Protein AF-A0A3Q7NJX6-F1 (afdb_monomer)

Nearest PDB structures (foldseek):
  2byj-assembly2_C-2  TM=9.990E-01  e=1.254E-47  Homo sapiens
  7lk1-assembly1_A  TM=9.992E-01  e=3.543E-47  Homo sapiens
  2byl-assembly1_B  TM=9.989E-01  e=6.527E-47  Homo sapiens
  6hx7-assembly2_B-2  TM=9.994E-01  e=8.334E-47  Homo sapiens
  6hx7-assembly3_C-3  TM=9.992E-01  e=2.125E-45  Homo sapiens

Structure (mmCIF, N/CA/C/O backbone):
data_AF-A0A3Q7NJX6-F1
#
_entry.id   AF-A0A3Q7NJX6-F1
#
loop_
_atom_site.group_PDB
_atom_site.id
_atom_site.type_symbol
_atom_site.label_atom_id
_atom_site.label_alt_id
_atom_site.label_comp_id
_atom_site.label_asym_id
_atom_site.label_entity_id
_atom_site.label_seq_id
_atom_site.pdbx_PDB_ins_code
_atom_site.Cartn_x
_atom_site.Cartn_y
_atom_site.Cartn_z
_atom_site.occupancy
_atom_site.B_iso_or_equiv
_atom_site.auth_seq_id
_atom_site.auth_comp_id
_atom_site.auth_asym_id
_atom_site.auth_atom_id
_atom_site.pdbx_PDB_model_num
ATOM 1 N N . MET A 1 1 ? 5.197 -1.555 13.404 1.00 97.69 1 MET A N 1
ATOM 2 C CA . MET A 1 1 ? 5.061 -3.025 13.304 1.00 97.69 1 MET A CA 1
ATOM 3 C C . MET A 1 1 ? 6.298 -3.575 12.582 1.00 97.69 1 MET A C 1
ATOM 5 O O . MET A 1 1 ? 7.255 -2.820 12.428 1.00 97.69 1 MET A O 1
ATOM 9 N N . ASN A 1 2 ? 6.346 -4.858 12.213 1.00 98.38 2 ASN A N 1
ATOM 10 C CA . ASN A 1 2 ? 7.522 -5.489 11.590 1.00 98.38 2 ASN A CA 1
ATOM 11 C C . ASN A 1 2 ? 7.325 -5.712 10.085 1.00 98.38 2 ASN A C 1
ATOM 13 O O . ASN A 1 2 ? 8.254 -5.557 9.302 1.00 98.38 2 ASN A O 1
ATOM 17 N N . THR A 1 3 ? 6.118 -6.091 9.663 1.00 98.69 3 THR A N 1
ATOM 18 C CA . THR A 1 3 ? 5.825 -6.426 8.259 1.00 98.69 3 THR A CA 1
ATOM 19 C C . THR A 1 3 ? 4.713 -5.567 7.671 1.00 98.69 3 THR A C 1
ATOM 21 O O . THR A 1 3 ? 3.908 -4.985 8.400 1.00 98.69 3 THR A O 1
ATOM 24 N N . GLY A 1 4 ? 4.647 -5.505 6.339 1.00 98.62 4 GLY A N 1
ATOM 25 C CA . GLY A 1 4 ? 3.564 -4.813 5.637 1.00 98.62 4 GLY A CA 1
ATOM 26 C C . GLY A 1 4 ? 2.178 -5.341 6.019 1.00 98.62 4 GLY A C 1
ATOM 27 O O . GLY A 1 4 ? 1.291 -4.557 6.337 1.00 98.62 4 GLY A O 1
ATOM 28 N N . VAL A 1 5 ? 2.021 -6.665 6.122 1.00 98.69 5 VAL A N 1
ATOM 29 C CA . VAL A 1 5 ? 0.730 -7.252 6.507 1.00 98.69 5 VAL A CA 1
ATOM 30 C C . VAL A 1 5 ? 0.331 -6.903 7.937 1.00 98.69 5 VAL A C 1
ATOM 32 O O . VAL A 1 5 ? -0.836 -6.634 8.191 1.00 98.69 5 VAL A O 1
ATOM 35 N N . GLU A 1 6 ? 1.281 -6.820 8.872 1.00 98.88 6 GLU A N 1
ATOM 36 C CA . GLU A 1 6 ? 0.968 -6.335 10.218 1.00 98.88 6 GLU A CA 1
ATOM 37 C C . GLU A 1 6 ? 0.506 -4.874 10.200 1.00 98.88 6 GLU A C 1
ATOM 39 O O . GLU A 1 6 ? -0.401 -4.532 10.949 1.00 98.88 6 GLU A O 1
ATOM 44 N N . ALA A 1 7 ? 1.085 -4.021 9.346 1.00 98.88 7 ALA A N 1
ATOM 45 C CA . ALA A 1 7 ? 0.612 -2.647 9.177 1.00 98.88 7 ALA A CA 1
ATOM 46 C C . ALA A 1 7 ? -0.818 -2.604 8.608 1.00 98.88 7 ALA A C 1
ATOM 48 O O . ALA A 1 7 ? -1.653 -1.872 9.136 1.00 98.88 7 ALA A O 1
ATOM 49 N N . GLY A 1 8 ? -1.136 -3.440 7.613 1.00 98.81 8 GLY A N 1
ATOM 50 C CA . GLY A 1 8 ? -2.498 -3.581 7.086 1.00 98.81 8 GLY A CA 1
ATOM 51 C C . GLY A 1 8 ? -3.506 -4.097 8.123 1.00 98.81 8 GLY A C 1
ATOM 52 O O . GLY A 1 8 ? -4.600 -3.547 8.254 1.00 98.81 8 GLY A O 1
ATOM 53 N N . GLU A 1 9 ? -3.129 -5.084 8.943 1.00 98.88 9 GLU A N 1
ATOM 54 C CA . GLU A 1 9 ? -3.963 -5.578 10.052 1.00 98.88 9 GLU A CA 1
ATOM 55 C C . GLU A 1 9 ? -4.201 -4.479 11.099 1.00 98.88 9 GLU A C 1
ATOM 57 O O . GLU A 1 9 ? -5.331 -4.270 11.552 1.00 98.88 9 GLU A O 1
ATOM 62 N N . THR A 1 10 ? -3.153 -3.735 11.472 1.00 98.81 10 THR A N 1
ATOM 63 C CA . THR A 1 10 ? -3.261 -2.584 12.378 1.00 98.81 10 THR A CA 1
ATOM 64 C C . THR A 1 10 ? -4.196 -1.518 11.803 1.00 98.81 10 THR A C 1
ATOM 66 O O . THR A 1 10 ? -5.058 -1.020 12.529 1.00 98.81 10 THR A O 1
ATOM 69 N N . ALA A 1 11 ? -4.095 -1.209 10.509 1.00 98.88 11 ALA A N 1
ATOM 70 C CA . ALA A 1 11 ? -4.963 -0.248 9.833 1.00 98.88 11 ALA A CA 1
ATOM 71 C C . ALA A 1 11 ? -6.427 -0.706 9.810 1.00 98.88 11 ALA A C 1
ATOM 73 O O . ALA A 1 11 ? -7.323 0.067 10.147 1.00 98.88 11 ALA A O 1
ATOM 74 N N . CYS A 1 12 ? -6.679 -1.988 9.527 1.00 98.81 12 CYS A N 1
ATOM 75 C CA . CYS A 1 12 ? -8.019 -2.570 9.599 1.00 98.81 12 CYS A CA 1
ATOM 76 C C . CYS A 1 12 ? -8.612 -2.477 11.012 1.00 98.81 12 CYS A C 1
ATOM 78 O O . CYS A 1 12 ? -9.796 -2.165 11.183 1.00 98.81 12 CYS A O 1
ATOM 80 N N . LYS A 1 13 ? -7.799 -2.725 12.048 1.00 98.69 13 LYS A N 1
ATOM 81 C CA . LYS A 1 13 ? -8.219 -2.569 13.447 1.00 98.69 13 LYS A CA 1
ATOM 82 C C . LYS A 1 13 ? -8.533 -1.115 13.791 1.00 98.69 13 LYS A C 1
ATOM 84 O O . LYS A 1 13 ? -9.579 -0.878 14.395 1.00 98.69 13 LYS A O 1
ATOM 89 N N . LEU A 1 14 ? -7.668 -0.174 13.410 1.00 98.88 14 LEU A N 1
ATOM 90 C CA . LEU A 1 14 ? -7.873 1.262 13.619 1.00 98.88 14 LEU A CA 1
ATOM 91 C C . LEU A 1 14 ? -9.163 1.731 12.948 1.00 98.88 14 LEU A C 1
ATOM 93 O O . LEU A 1 14 ? -10.019 2.301 13.616 1.00 98.88 14 LEU A O 1
ATOM 97 N N . ALA A 1 15 ? -9.363 1.390 11.674 1.00 98.81 15 ALA A N 1
ATOM 98 C CA . ALA A 1 15 ? -10.563 1.752 10.930 1.00 98.81 15 ALA A CA 1
ATOM 99 C C . ALA A 1 15 ? -11.842 1.218 11.573 1.00 98.81 15 ALA A C 1
ATOM 101 O O . ALA A 1 15 ? -12.808 1.956 11.751 1.00 98.81 15 ALA A O 1
ATOM 102 N N . ARG A 1 16 ? -11.855 -0.054 11.985 1.00 98.69 16 ARG A N 1
ATOM 103 C CA . ARG A 1 16 ? -13.013 -0.631 12.680 1.00 98.69 16 ARG A CA 1
ATOM 104 C C . ARG A 1 16 ? -13.246 0.033 14.030 1.00 98.69 16 ARG A C 1
ATOM 106 O O . ARG A 1 16 ? -14.387 0.349 14.352 1.00 98.69 16 ARG A O 1
ATOM 113 N N . ARG A 1 17 ? -12.191 0.245 14.820 1.00 98.50 17 ARG A N 1
ATOM 114 C CA . ARG A 1 17 ? -12.291 0.866 16.144 1.00 98.50 17 ARG A CA 1
ATOM 115 C C . ARG A 1 17 ? -12.826 2.291 16.033 1.00 98.50 17 ARG A C 1
ATOM 117 O O . ARG A 1 17 ? -13.839 2.571 16.663 1.00 98.50 17 ARG A O 1
ATOM 124 N N . TRP A 1 18 ? -12.235 3.111 15.168 1.00 98.81 18 TRP A N 1
ATOM 125 C CA . TRP A 1 18 ? -12.721 4.446 14.820 1.00 98.81 18 TRP A CA 1
ATOM 126 C C . TRP A 1 18 ? -14.165 4.416 14.306 1.00 98.81 18 TRP A C 1
ATOM 128 O O . TRP A 1 18 ? -15.004 5.190 14.764 1.00 98.81 18 TRP A O 1
ATOM 138 N N . GLY A 1 19 ? -14.497 3.458 13.438 1.00 98.81 19 GLY A N 1
ATOM 139 C CA . GLY A 1 19 ? -15.849 3.263 12.924 1.00 98.81 19 GLY A CA 1
ATOM 140 C C . GLY A 1 19 ? -16.881 3.070 14.037 1.00 98.81 19 GLY A C 1
ATOM 141 O O . GLY A 1 19 ? -17.945 3.682 14.012 1.00 98.81 19 GLY A O 1
ATOM 142 N N . TYR A 1 20 ? -16.557 2.268 15.053 1.00 98.69 20 TYR A N 1
ATOM 143 C CA . TYR A 1 20 ? -17.444 2.035 16.193 1.00 98.69 20 TYR A CA 1
ATOM 144 C C . TYR A 1 20 ? -17.479 3.198 17.189 1.00 98.69 20 TYR A C 1
ATOM 146 O O . TYR A 1 20 ? -18.543 3.509 17.716 1.00 98.69 20 TYR A O 1
ATOM 154 N N . THR A 1 21 ? -16.333 3.811 17.495 1.00 98.00 21 THR A N 1
ATOM 155 C CA . THR A 1 21 ? -16.228 4.773 18.605 1.00 98.00 21 THR A CA 1
ATOM 156 C C . THR A 1 21 ? -16.427 6.223 18.191 1.00 98.00 21 THR A C 1
ATOM 158 O O . THR A 1 21 ? -16.850 7.019 19.021 1.00 98.00 21 THR A O 1
ATOM 161 N N . VAL A 1 22 ? -16.099 6.571 16.945 1.00 98.38 22 VAL A N 1
ATOM 162 C CA . VAL A 1 22 ? -16.143 7.947 16.424 1.00 98.38 22 VAL A CA 1
ATOM 163 C C . VAL A 1 22 ? -17.265 8.097 15.403 1.00 98.38 22 VAL A C 1
ATOM 165 O O . VAL A 1 22 ? -18.142 8.935 15.584 1.00 98.38 22 VAL A O 1
ATOM 168 N N . LYS A 1 23 ? -17.295 7.252 14.363 1.00 98.44 23 LYS A N 1
ATOM 169 C CA . LYS A 1 23 ? -18.358 7.304 13.341 1.00 98.44 23 LYS A CA 1
ATOM 170 C C . LYS A 1 23 ? -19.718 6.816 13.861 1.00 98.44 23 LYS A C 1
ATOM 172 O O . LYS A 1 23 ? -20.750 7.215 13.335 1.00 98.44 23 LYS A O 1
ATOM 177 N N . GLY A 1 24 ? -19.731 5.970 14.894 1.00 98.56 24 GLY A N 1
ATOM 178 C CA . GLY A 1 24 ? -20.961 5.451 15.503 1.00 98.56 24 GLY A CA 1
ATOM 179 C C . GLY A 1 24 ? -21.594 4.278 14.748 1.00 98.56 24 GLY A C 1
ATOM 180 O O . GLY A 1 24 ? -22.794 4.037 14.874 1.00 98.56 24 GLY A O 1
ATOM 181 N N . ILE A 1 25 ? -20.806 3.529 13.968 1.00 98.81 25 ILE A N 1
ATOM 182 C CA . ILE 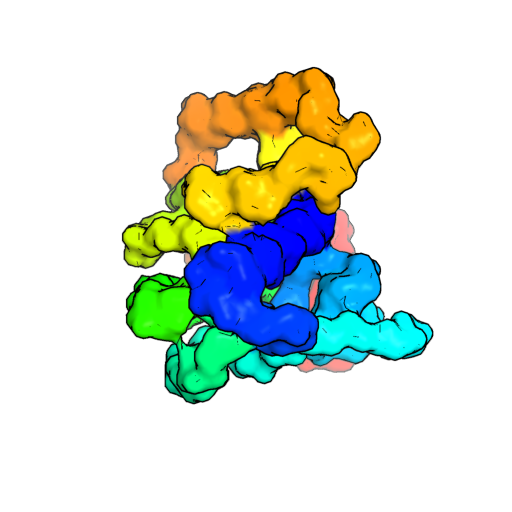A 1 25 ? -21.270 2.308 13.300 1.00 98.81 25 ILE A CA 1
ATOM 183 C C . ILE A 1 25 ? -21.746 1.299 14.365 1.00 98.81 25 ILE A C 1
ATOM 185 O O . ILE A 1 25 ? -21.049 1.090 15.364 1.00 98.81 25 ILE A O 1
ATOM 189 N N . PRO A 1 26 ? -22.894 0.617 14.179 1.00 98.62 26 PRO A N 1
ATOM 190 C CA . PRO A 1 26 ? -23.333 -0.427 15.095 1.00 98.62 26 PRO A CA 1
ATOM 191 C C . PRO A 1 26 ? -22.292 -1.538 15.262 1.00 98.62 26 PRO A C 1
ATOM 193 O O . PRO A 1 26 ? -21.598 -1.940 14.325 1.00 98.62 26 PRO A O 1
ATOM 196 N N . LYS A 1 27 ? -22.204 -2.080 16.477 1.00 97.69 27 LYS A N 1
ATOM 197 C CA . LYS A 1 27 ? -21.213 -3.101 16.835 1.00 97.69 27 LYS A CA 1
ATOM 198 C C . LYS A 1 27 ? -21.219 -4.270 15.839 1.00 97.69 27 LYS A C 1
ATOM 200 O O . LYS A 1 27 ? -22.272 -4.821 15.525 1.00 97.69 27 LYS A O 1
ATOM 205 N N . TYR A 1 28 ? -20.028 -4.661 15.382 1.00 97.06 28 TYR A N 1
ATOM 206 C CA . TYR A 1 28 ? -19.796 -5.758 14.428 1.00 97.06 28 TYR A CA 1
ATOM 207 C C . TYR A 1 28 ? -20.374 -5.552 13.018 1.00 97.06 28 TYR A C 1
ATOM 209 O O . TYR A 1 28 ? -20.418 -6.503 12.240 1.00 97.06 28 TYR A O 1
ATOM 217 N N . LYS A 1 29 ? -20.808 -4.334 12.669 1.00 98.56 29 LYS A N 1
ATOM 218 C CA . LYS A 1 29 ? -21.306 -4.008 11.323 1.00 98.56 29 LYS A CA 1
ATOM 219 C C . LYS A 1 29 ? -20.291 -3.293 10.433 1.00 98.56 29 LYS A C 1
ATOM 221 O O . LYS A 1 29 ? -20.574 -3.137 9.253 1.00 98.56 29 LYS A O 1
ATOM 226 N N . ALA A 1 30 ? -19.131 -2.891 10.959 1.00 98.75 30 ALA A N 1
ATOM 227 C CA . ALA A 1 30 ? -18.152 -2.135 10.183 1.00 98.75 30 ALA A CA 1
ATOM 228 C C . ALA A 1 30 ? -17.636 -2.931 8.979 1.00 98.75 30 ALA A C 1
ATOM 230 O O . ALA A 1 30 ? -17.194 -4.076 9.121 1.00 98.75 30 ALA A O 1
ATOM 231 N N . LYS A 1 31 ? -17.648 -2.277 7.819 1.00 98.88 31 LYS A N 1
ATOM 232 C CA . LYS A 1 31 ? -17.080 -2.773 6.569 1.00 98.88 31 LYS A CA 1
ATOM 233 C C . LYS A 1 31 ? -15.801 -2.025 6.209 1.00 98.88 31 LYS A C 1
ATOM 235 O O . LYS A 1 31 ? -15.672 -0.838 6.511 1.00 98.88 31 LYS A O 1
ATOM 240 N N . ILE A 1 32 ? -14.879 -2.706 5.539 1.00 98.94 32 ILE A N 1
ATOM 241 C CA . ILE A 1 32 ? -13.730 -2.084 4.872 1.00 98.94 32 ILE A CA 1
ATOM 242 C C . ILE A 1 32 ? -13.787 -2.469 3.400 1.00 98.94 32 ILE A C 1
ATOM 244 O O . ILE A 1 32 ? -13.941 -3.647 3.073 1.00 98.94 32 ILE A O 1
ATOM 248 N N . VAL A 1 33 ? -13.701 -1.467 2.534 1.00 98.94 33 VAL A N 1
ATOM 249 C CA . VAL A 1 33 ? -13.710 -1.648 1.086 1.00 98.94 33 VAL A CA 1
ATOM 250 C C . VAL A 1 33 ? -12.271 -1.817 0.596 1.00 98.94 33 VAL A C 1
ATOM 252 O O . VAL A 1 33 ? -11.377 -1.099 1.043 1.00 98.94 33 VAL A O 1
ATOM 255 N N . PHE A 1 34 ? -12.063 -2.745 -0.334 1.00 98.94 34 PHE A N 1
ATOM 256 C CA . PHE A 1 34 ? -10.807 -2.979 -1.043 1.00 98.94 34 PHE A CA 1
ATOM 257 C C . PHE A 1 34 ? -11.047 -2.952 -2.554 1.00 98.94 34 PHE A C 1
ATOM 259 O O . PHE A 1 34 ? -12.155 -3.206 -3.029 1.00 98.94 34 PHE A O 1
ATOM 266 N N . ALA A 1 35 ? -10.001 -2.676 -3.324 1.00 98.75 35 ALA A N 1
ATOM 267 C CA . ALA A 1 35 ? -10.043 -2.802 -4.776 1.00 98.75 35 ALA A CA 1
ATOM 268 C C . ALA A 1 35 ? -9.712 -4.239 -5.225 1.00 98.75 35 ALA A C 1
ATOM 270 O O . ALA A 1 35 ? -8.834 -4.884 -4.656 1.00 98.75 35 ALA A O 1
ATOM 271 N N . ALA A 1 36 ? -10.371 -4.755 -6.259 1.00 98.69 36 ALA A N 1
ATOM 272 C CA . ALA A 1 36 ? -10.019 -6.024 -6.893 1.00 98.69 36 ALA A CA 1
ATOM 273 C C . ALA A 1 36 ? -8.567 -5.978 -7.394 1.00 98.69 36 ALA A C 1
ATOM 275 O O . ALA A 1 36 ? -8.112 -4.937 -7.860 1.00 98.69 36 ALA A O 1
ATOM 276 N N . GLY A 1 37 ? -7.834 -7.087 -7.275 1.00 98.12 37 GLY A N 1
ATOM 277 C CA . GLY A 1 37 ? -6.395 -7.139 -7.566 1.00 98.12 37 GLY A CA 1
ATOM 278 C C . GLY A 1 37 ? -5.488 -6.608 -6.448 1.00 98.12 37 GLY A C 1
ATOM 279 O O . GLY A 1 37 ? -4.279 -6.558 -6.643 1.00 98.12 37 GLY A O 1
ATOM 280 N N . ASN A 1 38 ? -6.039 -6.221 -5.289 1.00 98.56 38 ASN A N 1
ATOM 281 C CA . ASN A 1 38 ? -5.232 -5.764 -4.155 1.00 98.56 38 ASN A CA 1
ATOM 282 C C . ASN A 1 38 ? -4.262 -6.836 -3.646 1.00 98.56 38 ASN A C 1
ATOM 284 O O . ASN A 1 38 ? -4.557 -8.036 -3.667 1.00 98.56 38 ASN A O 1
ATOM 288 N N . PHE A 1 39 ? -3.150 -6.368 -3.083 1.00 98.69 39 PHE A N 1
ATOM 289 C CA . PHE A 1 39 ? -2.259 -7.180 -2.273 1.00 98.69 39 PHE A CA 1
ATOM 290 C C . PHE A 1 39 ? -1.715 -6.390 -1.085 1.00 98.69 39 PHE A C 1
ATOM 292 O O . PHE A 1 39 ? -0.908 -5.480 -1.237 1.00 98.69 39 PHE A O 1
ATOM 299 N N . TRP A 1 40 ? -2.075 -6.818 0.123 1.00 98.62 40 TRP A N 1
ATOM 300 C CA . TRP A 1 40 ? -1.560 -6.225 1.362 1.00 98.62 40 TRP A CA 1
ATOM 301 C C . TRP A 1 40 ? -0.999 -7.264 2.341 1.00 98.62 40 TRP A C 1
ATOM 303 O O . TRP A 1 40 ? -0.559 -6.930 3.443 1.00 98.62 40 TRP A O 1
ATOM 313 N N . GLY A 1 41 ? -0.962 -8.543 1.945 1.00 98.19 41 GLY A N 1
ATOM 314 C CA . GLY A 1 41 ? -0.347 -9.596 2.743 1.00 98.19 41 GLY A CA 1
ATOM 315 C C . GLY A 1 41 ? -0.918 -10.992 2.539 1.00 98.19 41 GLY A C 1
ATOM 316 O O . GLY A 1 41 ? -1.563 -11.292 1.541 1.00 98.19 41 GLY A O 1
ATOM 317 N N . ARG A 1 42 ? -0.630 -11.867 3.508 1.00 98.44 42 ARG A N 1
ATOM 318 C CA . ARG A 1 42 ? -0.945 -13.307 3.464 1.00 98.44 42 ARG A CA 1
ATOM 319 C C . ARG A 1 42 ? -1.591 -13.837 4.753 1.00 98.44 42 ARG A C 1
ATOM 321 O O . ARG A 1 42 ? -1.665 -15.045 4.949 1.00 98.44 42 ARG A O 1
ATOM 328 N N . THR A 1 43 ? -2.017 -12.963 5.665 1.00 98.44 43 THR A N 1
ATOM 329 C CA . THR A 1 43 ? -2.810 -13.379 6.834 1.00 98.44 43 THR A CA 1
ATOM 330 C C . THR A 1 43 ? -4.215 -13.794 6.402 1.00 98.44 43 THR A C 1
ATOM 332 O O . THR A 1 43 ? -4.645 -13.469 5.295 1.00 98.44 43 THR A O 1
ATOM 335 N N . LEU A 1 44 ? -4.965 -14.455 7.292 1.00 98.19 44 LEU A N 1
ATOM 336 C CA . LEU A 1 44 ? -6.368 -14.783 7.026 1.00 98.19 44 LEU A CA 1
ATOM 337 C C . LEU A 1 44 ? -7.185 -13.534 6.669 1.00 98.19 44 LEU A C 1
ATOM 339 O O . LEU A 1 44 ? -7.960 -13.596 5.722 1.00 98.19 44 LEU A O 1
ATOM 343 N N . SER A 1 45 ? -6.988 -12.389 7.336 1.00 97.75 45 SER A N 1
ATOM 344 C CA . SER A 1 45 ? -7.672 -11.148 6.947 1.00 97.75 45 SER A CA 1
ATOM 345 C C . SER A 1 45 ? -7.266 -10.696 5.542 1.00 97.75 45 SER A C 1
ATOM 347 O O . SER A 1 45 ? -8.138 -10.355 4.750 1.00 97.75 45 SER A O 1
ATOM 349 N N . ALA A 1 46 ? -5.974 -10.742 5.202 1.00 98.44 46 ALA A N 1
ATOM 350 C CA . ALA A 1 46 ? -5.498 -10.301 3.893 1.00 98.44 46 ALA A CA 1
ATOM 351 C C . ALA A 1 46 ? -6.066 -11.113 2.739 1.00 98.44 46 ALA A C 1
ATOM 353 O O . ALA A 1 46 ? -6.621 -10.557 1.794 1.00 98.44 46 ALA A O 1
ATOM 354 N N . ILE A 1 47 ? -6.018 -12.435 2.852 1.00 98.38 47 ILE A N 1
ATOM 355 C CA . ILE A 1 47 ? -6.557 -13.303 1.805 1.00 98.38 47 ILE A CA 1
ATOM 356 C C . ILE A 1 47 ? -8.093 -13.260 1.755 1.00 98.38 47 ILE A C 1
ATOM 358 O O . ILE A 1 47 ? -8.671 -13.572 0.723 1.00 98.38 47 ILE A O 1
ATOM 362 N N . SER A 1 48 ? -8.760 -12.810 2.827 1.00 98.44 48 SER A N 1
ATOM 363 C CA . SER A 1 48 ? -10.220 -12.630 2.853 1.00 98.44 48 SER A CA 1
ATOM 364 C C . SER A 1 48 ? -10.714 -11.447 2.020 1.00 98.44 48 SER A C 1
ATOM 366 O O . SER A 1 48 ? -11.905 -11.383 1.726 1.00 98.44 48 SER A O 1
ATOM 368 N N . SER A 1 49 ? -9.838 -10.506 1.655 1.00 98.19 49 SER A N 1
ATOM 369 C CA . SER A 1 49 ? -10.151 -9.439 0.696 1.00 98.19 49 SER A CA 1
ATOM 370 C C . SER A 1 49 ? -9.445 -9.613 -0.652 1.00 98.19 49 SER A C 1
ATOM 372 O O . SER A 1 49 ? -9.515 -8.718 -1.491 1.00 98.19 49 SER A O 1
ATOM 374 N N . SER A 1 50 ? -8.805 -10.761 -0.897 1.00 98.12 50 SER A N 1
ATOM 375 C CA . SER A 1 50 ? -8.136 -11.054 -2.167 1.00 98.12 50 SER A CA 1
ATOM 376 C C . SER A 1 50 ? -9.122 -11.505 -3.249 1.00 98.12 50 SER A C 1
ATOM 378 O O . SER A 1 50 ? -10.120 -12.167 -2.974 1.00 98.12 50 SER A O 1
ATOM 380 N N . THR A 1 51 ? -8.810 -11.186 -4.504 1.00 97.81 51 THR A N 1
ATOM 381 C CA . THR A 1 51 ? -9.491 -11.731 -5.692 1.00 97.81 51 THR A CA 1
ATOM 382 C C . THR A 1 51 ? -8.620 -12.710 -6.479 1.00 97.81 51 THR A C 1
ATOM 384 O O . THR A 1 51 ? -9.028 -13.146 -7.551 1.00 97.81 51 THR A O 1
ATOM 387 N N . ASP A 1 52 ? -7.423 -13.036 -5.987 1.00 96.62 52 ASP A N 1
ATOM 388 C CA . ASP A 1 52 ? -6.510 -14.003 -6.597 1.00 96.62 52 ASP A CA 1
ATOM 389 C C . ASP A 1 52 ? -6.743 -15.393 -5.975 1.00 96.62 52 ASP A C 1
ATOM 391 O O . ASP A 1 52 ? -6.402 -15.587 -4.804 1.00 96.62 52 ASP A O 1
ATOM 395 N N . PRO A 1 53 ? -7.292 -16.371 -6.726 1.00 95.44 53 PRO A N 1
ATOM 396 C CA . PRO A 1 53 ? -7.573 -17.710 -6.204 1.00 95.44 53 PRO A CA 1
ATOM 397 C C . PRO A 1 53 ? -6.340 -18.391 -5.610 1.00 95.44 53 PRO A C 1
ATOM 399 O O . PRO A 1 53 ? -6.422 -19.009 -4.550 1.00 95.44 53 PRO A O 1
ATOM 402 N N . SER A 1 54 ? -5.160 -18.185 -6.210 1.00 94.81 54 SER A N 1
ATOM 403 C CA . SER A 1 54 ? -3.910 -18.774 -5.713 1.00 94.81 54 SER A CA 1
ATOM 404 C C . SER A 1 54 ? -3.508 -18.248 -4.330 1.00 94.81 54 SER A C 1
ATOM 406 O O . SER A 1 54 ? -2.705 -18.865 -3.628 1.00 94.81 54 SER A O 1
ATOM 408 N N . SER A 1 55 ? -4.081 -17.114 -3.923 1.00 94.00 55 SER A N 1
ATOM 409 C CA . SER A 1 55 ? -3.837 -16.488 -2.636 1.00 94.00 55 SER A CA 1
ATOM 410 C C . SER A 1 55 ? -4.809 -16.923 -1.535 1.00 94.00 55 SER A C 1
ATOM 412 O O . SER A 1 55 ? -4.408 -16.850 -0.374 1.00 94.00 55 SER A O 1
ATOM 414 N N . TYR A 1 56 ? -6.027 -17.390 -1.843 1.00 95.69 56 TYR A N 1
ATOM 415 C CA . TYR A 1 56 ? -7.035 -17.735 -0.821 1.00 95.69 56 TYR A CA 1
ATOM 416 C C . TYR A 1 56 ? -7.572 -19.179 -0.867 1.00 95.69 56 TYR A C 1
ATOM 418 O O . TYR A 1 56 ? -8.142 -19.634 0.133 1.00 95.69 56 TYR A O 1
ATOM 426 N N . ASP A 1 57 ? -7.412 -19.909 -1.976 1.00 97.31 57 ASP A N 1
ATOM 427 C CA . ASP A 1 57 ? -7.985 -21.249 -2.150 1.00 97.31 57 ASP A CA 1
ATOM 428 C C . ASP A 1 57 ? -7.496 -22.229 -1.069 1.00 97.31 57 ASP A C 1
ATOM 430 O O . ASP A 1 57 ? -6.302 -22.404 -0.835 1.00 97.31 57 ASP A O 1
ATOM 434 N N . GLY A 1 58 ? -8.442 -22.892 -0.395 1.00 97.31 58 GLY A N 1
ATOM 435 C CA . GLY A 1 58 ? -8.154 -23.890 0.643 1.00 97.31 58 GLY A CA 1
ATOM 436 C C . GLY A 1 58 ? -7.887 -23.345 2.054 1.00 97.31 58 GLY A C 1
ATOM 437 O O . GLY A 1 58 ? -7.661 -24.146 2.958 1.00 97.31 58 GLY A O 1
ATOM 438 N N . PHE A 1 59 ? -7.960 -22.026 2.279 1.00 97.69 59 PHE A N 1
ATOM 439 C CA . PHE A 1 59 ? -7.675 -21.409 3.590 1.00 97.69 59 PHE A CA 1
ATOM 440 C C . PHE A 1 59 ? -8.906 -20.930 4.380 1.00 97.69 59 PHE A C 1
ATOM 442 O O . PHE A 1 59 ? -8.756 -20.376 5.470 1.00 97.69 59 PHE A O 1
ATOM 449 N N . GLY A 1 60 ? -10.118 -21.112 3.848 1.00 94.94 60 GLY A N 1
ATOM 450 C CA . GLY A 1 60 ? -11.357 -20.660 4.493 1.00 94.94 60 GLY A CA 1
ATOM 451 C C . GLY A 1 60 ? -11.685 -21.375 5.820 1.00 94.94 60 GLY A C 1
ATOM 452 O O . GLY A 1 60 ? -11.123 -22.434 6.111 1.00 94.94 60 GLY A O 1
ATOM 453 N N . PRO A 1 61 ? -12.642 -20.847 6.617 1.00 96.44 61 PRO A N 1
ATOM 454 C CA . PRO A 1 61 ? -13.537 -19.717 6.326 1.00 96.44 61 PRO A CA 1
ATOM 455 C C . PRO A 1 61 ? -12.875 -18.334 6.457 1.00 96.44 61 PRO A C 1
ATOM 457 O O . PRO A 1 61 ? -11.927 -18.149 7.214 1.00 96.44 61 PRO A O 1
ATOM 460 N N . PHE A 1 62 ? -13.414 -17.353 5.728 1.00 96.94 62 PHE A N 1
ATOM 461 C CA . PHE A 1 62 ? -12.827 -16.018 5.573 1.00 96.94 62 PHE A CA 1
ATOM 462 C C . PHE A 1 62 ? -13.408 -14.966 6.527 1.00 96.94 62 PHE A C 1
ATOM 464 O O . PHE A 1 62 ? -14.523 -15.088 7.039 1.00 96.94 62 PHE A O 1
ATOM 471 N N . MET A 1 63 ? -12.632 -13.907 6.744 1.00 95.44 63 MET A N 1
ATOM 472 C CA . MET A 1 63 ? -12.975 -12.766 7.578 1.00 95.44 63 MET A CA 1
ATOM 473 C C . MET A 1 63 ? -14.162 -11.989 6.983 1.00 95.44 63 MET A C 1
ATOM 475 O O . MET A 1 63 ? -14.067 -11.492 5.861 1.00 95.44 63 MET A O 1
ATOM 479 N N . PRO A 1 64 ? -15.273 -11.818 7.724 1.00 97.25 64 PRO A N 1
ATOM 480 C CA . PRO A 1 64 ? -16.407 -11.040 7.246 1.00 97.25 64 PRO A CA 1
ATOM 481 C C . PRO A 1 64 ? -16.152 -9.531 7.359 1.00 97.25 64 PRO A C 1
ATOM 483 O O . PRO A 1 64 ? -15.273 -9.063 8.097 1.00 97.25 64 PRO A O 1
ATOM 486 N N . GLY A 1 65 ? -17.006 -8.753 6.690 1.00 97.88 65 GLY A N 1
ATOM 487 C CA . GLY A 1 65 ? -16.971 -7.289 6.736 1.00 97.88 65 GLY A CA 1
ATOM 488 C C . GLY A 1 65 ? -15.908 -6.676 5.824 1.00 97.88 65 GLY A C 1
ATOM 489 O O . GLY A 1 65 ? -15.456 -5.566 6.097 1.00 97.88 65 GLY A O 1
ATOM 490 N N . PHE A 1 66 ? -15.497 -7.394 4.779 1.00 98.44 66 PHE A N 1
ATOM 491 C CA . PHE A 1 66 ? -14.744 -6.847 3.656 1.00 98.44 66 PHE A CA 1
ATOM 492 C C . PHE A 1 66 ? -15.621 -6.835 2.408 1.00 98.44 66 PHE A C 1
ATOM 494 O O . PHE A 1 66 ? -16.406 -7.757 2.188 1.00 98.44 66 PHE A O 1
ATOM 501 N N . GLU A 1 67 ? -15.513 -5.765 1.630 1.00 98.31 67 GLU A N 1
ATOM 502 C CA . GLU A 1 67 ? -16.250 -5.570 0.384 1.00 98.31 67 GLU A CA 1
ATOM 503 C C . GLU A 1 67 ? -15.253 -5.211 -0.719 1.00 98.31 67 GLU A C 1
ATOM 505 O O . GLU A 1 67 ? -14.293 -4.485 -0.467 1.00 98.31 67 GLU A O 1
ATOM 510 N N . ILE A 1 68 ? -15.436 -5.760 -1.919 1.00 98.75 68 ILE A N 1
ATOM 511 C CA . ILE A 1 68 ? -14.479 -5.613 -3.020 1.00 98.75 68 ILE A CA 1
ATOM 512 C C . ILE A 1 68 ? -15.164 -4.902 -4.184 1.00 98.75 68 ILE A C 1
ATOM 514 O O . ILE A 1 68 ? -16.234 -5.322 -4.625 1.00 98.75 68 ILE A O 1
ATOM 518 N N . ILE A 1 69 ? -14.529 -3.851 -4.696 1.00 98.81 69 ILE A N 1
ATOM 519 C CA . ILE A 1 69 ? -14.955 -3.106 -5.890 1.00 98.81 69 ILE A CA 1
ATOM 520 C C . ILE A 1 69 ? -13.868 -3.163 -6.972 1.00 98.81 69 ILE A C 1
ATOM 522 O O . ILE A 1 69 ? -12.718 -3.443 -6.646 1.00 98.81 69 ILE A O 1
ATOM 526 N N . PRO A 1 70 ? -14.164 -2.887 -8.251 1.00 98.81 70 PRO A N 1
ATOM 527 C CA . PRO A 1 70 ? -13.120 -2.723 -9.262 1.00 98.81 70 PRO A CA 1
ATOM 528 C C . PRO A 1 70 ? -12.110 -1.623 -8.885 1.00 98.81 70 PRO A C 1
ATOM 530 O O . PRO A 1 70 ? -12.480 -0.592 -8.321 1.00 98.81 70 PRO A O 1
ATOM 533 N N . TYR A 1 71 ? -10.826 -1.837 -9.189 1.00 98.81 71 TYR A N 1
ATOM 534 C CA . TYR A 1 71 ? -9.811 -0.785 -9.071 1.00 98.81 71 TYR A CA 1
ATOM 535 C C . TYR A 1 71 ? -10.055 0.312 -10.112 1.00 98.81 71 TYR A C 1
ATOM 537 O O . TYR A 1 71 ? -10.548 0.022 -11.202 1.00 98.81 71 TYR A O 1
ATOM 545 N N . ASN A 1 72 ? -9.677 1.555 -9.794 1.00 98.62 72 ASN A N 1
ATOM 546 C CA . ASN A 1 72 ? -9.805 2.693 -10.708 1.00 98.62 72 ASN A CA 1
ATOM 547 C C . ASN A 1 72 ? -11.260 2.980 -11.167 1.00 98.62 72 ASN A C 1
ATOM 549 O O . ASN A 1 72 ? -11.495 3.412 -12.293 1.00 98.62 72 ASN A O 1
ATOM 553 N N . ASP A 1 73 ? -12.246 2.731 -10.295 1.00 98.81 73 ASP A N 1
ATOM 554 C CA . ASP A 1 73 ? -13.682 2.919 -10.564 1.00 98.81 73 ASP A CA 1
ATOM 555 C C . ASP A 1 73 ? -14.341 3.761 -9.453 1.00 98.81 73 ASP A C 1
ATOM 557 O O . ASP A 1 73 ? -14.805 3.253 -8.426 1.00 98.81 73 ASP A O 1
ATOM 561 N N . LEU A 1 74 ? -14.344 5.087 -9.638 1.00 98.88 74 LEU A N 1
ATOM 562 C CA . LEU A 1 74 ? -14.974 6.028 -8.702 1.00 98.88 74 LEU A CA 1
ATOM 563 C C . LEU A 1 74 ? -16.498 5.841 -8.588 1.00 98.88 74 LEU A C 1
ATOM 565 O O . LEU A 1 74 ? -16.992 5.880 -7.462 1.00 98.88 74 LEU A O 1
ATOM 569 N N . PRO A 1 75 ? -17.262 5.592 -9.674 1.00 98.81 75 PRO A N 1
ATOM 570 C CA . PRO A 1 75 ? -18.685 5.265 -9.560 1.00 98.81 75 PRO A CA 1
ATOM 571 C C . PRO A 1 75 ? -18.977 4.028 -8.699 1.00 98.81 75 PRO A C 1
ATOM 573 O O . PRO A 1 75 ? -19.953 4.014 -7.943 1.00 98.81 75 PRO A O 1
ATOM 576 N N . ALA A 1 76 ? -18.159 2.974 -8.794 1.00 98.88 76 ALA A N 1
ATOM 577 C CA . ALA A 1 76 ? -18.293 1.804 -7.930 1.00 98.88 76 ALA A CA 1
ATOM 578 C C . ALA A 1 76 ? -17.994 2.145 -6.466 1.00 98.88 76 ALA A C 1
ATOM 580 O O . ALA A 1 76 ? -18.753 1.723 -5.588 1.00 98.88 76 ALA A O 1
ATOM 581 N N . LEU A 1 77 ? -16.951 2.947 -6.215 1.00 98.88 77 LEU A N 1
ATOM 582 C CA . LEU A 1 77 ? -16.639 3.449 -4.878 1.00 98.88 77 LEU A CA 1
ATOM 583 C C . LEU A 1 77 ? -17.805 4.271 -4.310 1.00 98.88 77 LEU A C 1
ATOM 585 O O . LEU A 1 77 ? -18.325 3.942 -3.249 1.00 98.88 77 LEU A O 1
ATOM 589 N N . GLU A 1 78 ? -18.290 5.282 -5.029 1.00 98.81 78 GLU A N 1
ATOM 590 C CA . GLU A 1 78 ? -19.395 6.139 -4.578 1.00 98.81 78 GLU A CA 1
ATOM 591 C C . GLU A 1 78 ? -20.660 5.335 -4.247 1.00 98.81 78 GLU A C 1
ATOM 593 O O . GLU A 1 78 ? -21.347 5.638 -3.268 1.00 98.81 78 GLU A O 1
ATOM 598 N N . ARG A 1 79 ? -20.947 4.275 -5.015 1.00 98.88 79 ARG A N 1
ATOM 599 C CA . ARG A 1 79 ? -22.075 3.374 -4.752 1.00 98.88 79 ARG A CA 1
ATOM 600 C C . ARG A 1 79 ? -21.912 2.609 -3.439 1.00 98.88 79 ARG A C 1
ATOM 602 O O . ARG A 1 79 ? -22.870 2.547 -2.673 1.00 98.88 79 ARG A O 1
ATOM 609 N N . VAL A 1 80 ? -20.744 2.018 -3.173 1.00 98.81 80 VAL A N 1
ATOM 610 C CA . VAL A 1 80 ? -20.532 1.253 -1.930 1.00 98.81 80 VAL A CA 1
ATOM 611 C C . VAL A 1 80 ? -20.469 2.164 -0.703 1.00 98.81 80 VAL A C 1
ATOM 613 O O . VAL A 1 80 ? -20.981 1.801 0.354 1.00 98.81 80 VAL A O 1
ATOM 616 N N . LEU A 1 81 ? -19.938 3.385 -0.844 1.00 98.75 81 LEU A N 1
ATOM 617 C CA . LEU A 1 81 ? -19.878 4.357 0.254 1.00 98.75 81 LEU A CA 1
ATOM 618 C C . LEU A 1 81 ? -21.259 4.910 0.668 1.00 98.75 81 LEU A C 1
ATOM 620 O O . LEU A 1 81 ? -21.356 5.591 1.691 1.00 98.75 81 LEU A O 1
ATOM 624 N N . GLN A 1 82 ? -22.339 4.595 -0.065 1.00 98.50 82 GLN A N 1
ATOM 625 C CA . GLN A 1 82 ? -23.712 4.862 0.390 1.00 98.50 82 GLN A CA 1
ATOM 626 C C . GLN A 1 82 ? -24.104 4.024 1.619 1.00 98.50 82 GLN A C 1
ATOM 628 O O . GLN A 1 82 ? -25.022 4.406 2.344 1.00 98.50 82 GLN A O 1
ATOM 633 N N . ASP A 1 83 ? -23.442 2.888 1.875 1.00 98.69 83 ASP A N 1
ATOM 634 C CA . ASP A 1 83 ? -23.662 2.120 3.102 1.00 98.69 83 ASP A CA 1
ATOM 635 C C . ASP A 1 83 ? -23.028 2.855 4.300 1.00 98.69 83 ASP A C 1
ATOM 637 O O . ASP A 1 83 ? -21.799 2.981 4.373 1.00 98.69 83 ASP A O 1
ATOM 641 N N . PRO A 1 84 ? -23.825 3.300 5.294 1.00 98.38 84 PRO A N 1
ATOM 642 C CA . PRO A 1 84 ? -23.310 4.054 6.437 1.00 98.38 84 PRO A CA 1
ATOM 643 C C . PRO A 1 84 ? -22.356 3.237 7.322 1.00 98.38 84 PRO A C 1
ATOM 645 O O . PRO A 1 84 ? -21.660 3.807 8.163 1.00 98.38 84 PRO A O 1
ATOM 648 N N . ASN A 1 85 ? -22.299 1.913 7.144 1.00 98.81 85 ASN A N 1
ATOM 649 C CA . ASN A 1 85 ? -21.425 1.023 7.901 1.00 98.81 85 ASN A CA 1
ATOM 650 C C . ASN A 1 85 ? -20.020 0.870 7.299 1.00 98.81 85 ASN A C 1
ATOM 652 O O . ASN A 1 85 ? -19.194 0.152 7.871 1.00 98.81 85 ASN A O 1
ATOM 656 N N . VAL A 1 86 ? -19.712 1.511 6.167 1.00 98.94 86 VAL A N 1
ATOM 657 C CA . VAL A 1 86 ? -18.342 1.529 5.640 1.00 98.94 86 VAL A CA 1
ATOM 658 C C . VAL A 1 86 ? -17.472 2.404 6.537 1.00 98.94 86 VAL A C 1
ATOM 660 O O . VAL A 1 86 ? -17.756 3.582 6.739 1.00 98.94 86 VAL A O 1
ATOM 663 N N . ALA A 1 87 ? -16.414 1.826 7.101 1.00 98.94 87 ALA A N 1
ATOM 664 C CA . ALA A 1 87 ? -15.474 2.532 7.964 1.00 98.94 87 ALA A CA 1
ATOM 665 C C . ALA A 1 87 ? -14.273 3.077 7.184 1.00 98.94 87 ALA A C 1
ATOM 667 O O . ALA A 1 87 ? -13.801 4.170 7.484 1.00 98.94 87 ALA A O 1
ATOM 668 N N . ALA A 1 88 ? -13.787 2.329 6.190 1.00 98.94 88 ALA A N 1
ATOM 669 C CA . ALA A 1 88 ? -12.619 2.711 5.407 1.00 98.94 88 ALA A CA 1
ATOM 670 C C . ALA A 1 88 ? -12.644 2.149 3.982 1.00 98.94 88 ALA A C 1
ATOM 672 O O . ALA A 1 88 ? -13.275 1.121 3.724 1.00 98.94 88 ALA A O 1
ATOM 673 N N . PHE A 1 89 ? -11.887 2.796 3.101 1.00 98.94 89 PHE A N 1
ATOM 674 C CA . PHE A 1 89 ? -11.422 2.255 1.832 1.00 98.94 89 PHE A CA 1
ATOM 675 C C . PHE A 1 89 ? -9.895 2.142 1.885 1.00 98.94 89 PHE A C 1
ATOM 677 O O . PHE A 1 89 ? -9.209 3.143 2.099 1.00 98.94 89 PHE A O 1
ATOM 684 N N . MET A 1 90 ? -9.380 0.920 1.735 1.00 98.94 90 MET A N 1
ATOM 685 C CA . MET A 1 90 ? -7.947 0.635 1.699 1.00 98.94 90 MET A CA 1
ATOM 686 C C . MET A 1 90 ? -7.521 0.299 0.278 1.00 98.94 90 MET A C 1
ATOM 688 O O . MET A 1 90 ? -8.044 -0.636 -0.332 1.00 98.94 90 MET A O 1
ATOM 692 N N . VAL A 1 91 ? -6.572 1.070 -0.249 1.00 98.88 91 VAL A N 1
ATOM 693 C CA . VAL A 1 91 ? -6.163 0.962 -1.648 1.00 98.88 91 VAL A CA 1
ATOM 694 C C . VAL A 1 91 ? -4.692 1.318 -1.840 1.00 98.88 91 VAL A C 1
ATOM 696 O O . VAL A 1 91 ? -4.148 2.197 -1.171 1.00 98.88 91 VAL A O 1
ATOM 699 N N . GLU A 1 92 ? -4.054 0.625 -2.777 1.00 98.88 92 GLU A N 1
ATOM 700 C CA . GLU A 1 92 ? -2.714 0.942 -3.268 1.00 98.88 92 GLU A CA 1
ATOM 701 C C . GLU A 1 92 ? -2.796 2.116 -4.271 1.00 98.88 92 GLU A C 1
ATOM 703 O O . GLU A 1 92 ? -3.597 2.059 -5.215 1.00 98.88 92 GLU A O 1
ATOM 708 N N . PRO A 1 93 ? -1.961 3.166 -4.147 1.00 98.81 93 PRO A N 1
ATOM 709 C CA . PRO A 1 93 ? -1.893 4.249 -5.135 1.00 98.81 93 PRO A CA 1
ATOM 710 C C . PRO A 1 93 ? -1.563 3.772 -6.555 1.00 98.81 93 PRO A C 1
ATOM 712 O O . PRO A 1 93 ? -1.989 4.380 -7.532 1.00 98.81 93 PRO A O 1
ATOM 715 N N . ILE A 1 94 ? -0.808 2.677 -6.658 1.00 98.88 94 ILE A N 1
ATOM 716 C CA . ILE A 1 94 ? -0.541 1.897 -7.871 1.00 98.88 94 ILE A CA 1
ATOM 717 C C . ILE A 1 94 ? -0.558 0.438 -7.426 1.00 98.88 94 ILE A C 1
ATOM 719 O O . ILE A 1 94 ? 0.218 0.088 -6.538 1.00 98.88 94 ILE A O 1
ATOM 723 N N . GLN A 1 95 ? -1.388 -0.415 -8.030 1.00 98.75 95 GLN A N 1
ATOM 724 C CA . GLN A 1 95 ? -1.413 -1.827 -7.636 1.00 98.75 95 GLN A CA 1
ATOM 725 C C . GLN A 1 95 ? -0.150 -2.538 -8.104 1.00 98.75 95 GLN A C 1
ATOM 727 O O . GLN A 1 95 ? 0.108 -2.665 -9.305 1.00 98.75 95 GLN A O 1
ATOM 732 N N . GLY A 1 96 ? 0.624 -3.009 -7.138 1.00 97.50 96 GLY A N 1
ATOM 733 C CA . GLY A 1 96 ? 1.922 -3.621 -7.344 1.00 97.50 96 GLY A CA 1
ATOM 734 C C . GLY A 1 96 ? 1.848 -5.007 -7.953 1.00 97.50 96 GLY A C 1
ATOM 735 O O . GLY A 1 96 ? 2.181 -5.226 -9.121 1.00 97.50 96 GLY A O 1
ATOM 736 N N . GLU A 1 97 ? 1.367 -5.943 -7.138 1.00 96.25 97 GLU A N 1
ATOM 737 C CA . GLU A 1 97 ? 1.300 -7.368 -7.471 1.00 96.25 97 GLU A CA 1
ATOM 738 C C . GLU A 1 97 ? 0.291 -7.662 -8.593 1.00 96.25 97 GLU A C 1
ATOM 740 O O . GLU A 1 97 ? 0.434 -8.656 -9.299 1.00 96.25 97 GLU A O 1
ATOM 745 N N . ALA A 1 98 ? -0.662 -6.755 -8.850 1.00 95.38 98 ALA A N 1
ATOM 746 C CA . ALA A 1 98 ? -1.546 -6.809 -10.021 1.00 95.38 98 ALA A CA 1
ATOM 747 C C . ALA A 1 98 ? -0.825 -6.501 -11.355 1.00 95.38 98 ALA A C 1
ATOM 749 O O . ALA A 1 98 ? -1.451 -6.433 -12.415 1.00 95.38 98 ALA A O 1
ATOM 750 N N . GLY A 1 99 ? 0.493 -6.284 -11.318 1.00 95.81 99 GLY A N 1
ATOM 751 C CA . GLY A 1 99 ? 1.326 -6.010 -12.483 1.00 95.81 99 GLY A CA 1
ATOM 752 C C . GLY A 1 99 ? 1.543 -4.521 -12.734 1.00 95.81 99 GLY A C 1
ATOM 753 O O . GLY A 1 99 ? 1.515 -4.091 -13.889 1.00 95.81 99 GLY A O 1
ATOM 754 N N . VAL A 1 100 ? 1.756 -3.730 -11.678 1.00 98.19 100 VAL A N 1
ATOM 755 C CA . VAL A 1 100 ? 2.009 -2.279 -11.75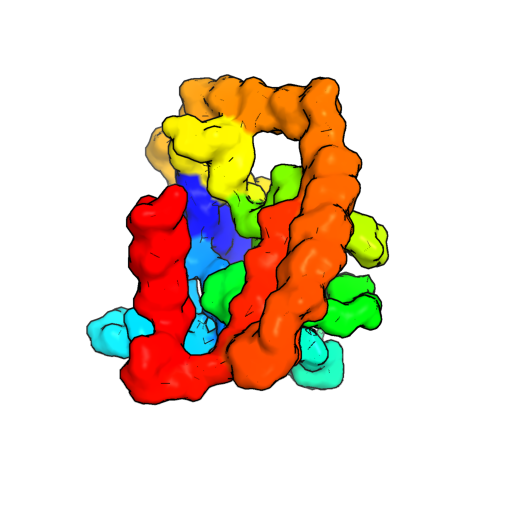4 1.00 98.19 100 VAL A CA 1
ATOM 756 C C . VAL A 1 100 ? 0.883 -1.563 -12.511 1.00 98.19 100 VAL A C 1
ATOM 758 O O . VAL A 1 100 ? 1.088 -0.954 -13.564 1.00 98.19 100 VAL A O 1
ATOM 761 N N . VAL A 1 101 ? -0.346 -1.698 -12.017 1.00 98.31 101 VAL A N 1
ATOM 762 C CA . VAL A 1 101 ? -1.525 -1.047 -12.603 1.00 98.31 101 VAL A CA 1
ATOM 763 C C . VAL A 1 101 ? -1.591 0.387 -12.086 1.00 98.31 101 VAL A C 1
ATOM 765 O O . VAL A 1 101 ? -1.914 0.626 -10.924 1.00 98.31 101 VAL A O 1
ATOM 768 N N . VAL A 1 102 ? -1.239 1.339 -12.950 1.00 98.50 102 VAL A N 1
ATOM 769 C CA . VAL A 1 102 ? -1.326 2.779 -12.668 1.00 98.50 102 VAL A CA 1
ATOM 770 C C . VAL A 1 102 ? -2.769 3.231 -12.925 1.00 98.50 102 VAL A C 1
ATOM 772 O O . 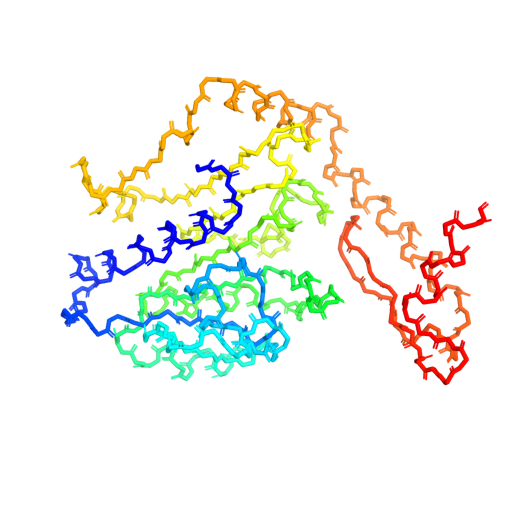VAL A 1 102 ? -3.272 2.941 -14.013 1.00 98.50 102 VAL A O 1
ATOM 775 N N . PRO A 1 103 ? -3.446 3.893 -11.968 1.00 98.50 103 PRO A N 1
ATOM 776 C CA . PRO A 1 103 ? -4.810 4.370 -12.172 1.00 98.50 103 PRO A CA 1
ATOM 777 C C . PRO A 1 103 ? -4.849 5.569 -13.131 1.00 98.50 103 PRO A C 1
ATOM 779 O O . PRO A 1 103 ? -3.814 6.164 -13.450 1.00 98.50 103 PRO A O 1
ATOM 782 N N . GLU A 1 104 ? -6.052 5.932 -13.580 1.00 98.25 104 GLU A N 1
ATOM 783 C CA . GLU A 1 104 ? -6.245 7.141 -14.385 1.00 98.25 104 GLU A CA 1
ATOM 784 C C . GLU A 1 104 ? -5.960 8.398 -13.541 1.00 98.25 104 GLU A C 1
ATOM 786 O O . GLU A 1 104 ? -6.220 8.397 -12.331 1.00 98.25 104 GLU A O 1
ATOM 791 N N . PRO A 1 105 ? -5.452 9.488 -14.146 1.00 98.25 105 PRO A N 1
ATOM 792 C CA . PRO A 1 105 ? -5.228 10.740 -13.431 1.00 98.25 105 PRO A CA 1
ATOM 793 C C . PRO A 1 105 ? -6.496 11.253 -12.737 1.00 98.25 105 PRO A C 1
ATOM 795 O O . PRO A 1 105 ? -7.558 11.347 -13.351 1.00 98.25 105 PRO A O 1
ATOM 798 N N . GLY A 1 106 ? -6.367 11.636 -11.467 1.00 98.50 106 GLY A N 1
ATOM 799 C CA . GLY A 1 106 ? -7.466 12.153 -10.648 1.00 98.50 106 GLY A CA 1
ATOM 800 C C . GLY A 1 106 ? -8.222 11.073 -9.873 1.00 98.50 106 GLY A C 1
ATOM 801 O O . GLY A 1 106 ? -9.142 11.399 -9.121 1.00 98.50 106 GLY A O 1
ATOM 802 N N . TYR A 1 107 ? -7.847 9.797 -10.015 1.00 98.81 107 TYR A N 1
ATOM 803 C CA . TYR A 1 107 ? -8.456 8.713 -9.249 1.00 98.81 107 TYR A CA 1
ATOM 804 C C . TYR A 1 107 ? -8.261 8.898 -7.741 1.00 98.81 107 TYR A C 1
ATOM 806 O O . TYR A 1 107 ? -9.230 8.813 -6.989 1.00 98.81 107 TYR A O 1
ATOM 814 N N . LEU A 1 108 ? -7.041 9.183 -7.276 1.00 98.81 108 LEU A N 1
ATOM 815 C CA . LEU A 1 108 ? -6.760 9.301 -5.840 1.00 98.81 108 LEU A CA 1
ATOM 816 C C . LEU A 1 108 ? -7.391 10.567 -5.253 1.00 98.81 108 LEU A C 1
ATOM 818 O O . LEU A 1 108 ? -7.871 10.549 -4.118 1.00 98.81 108 LEU A O 1
ATOM 822 N N . MET A 1 109 ? -7.457 11.642 -6.040 1.00 98.75 109 MET A N 1
ATOM 823 C CA . MET A 1 109 ? -8.206 12.851 -5.699 1.00 98.75 109 MET A CA 1
ATOM 824 C C . MET A 1 109 ? -9.701 12.552 -5.531 1.00 98.75 109 MET A C 1
ATOM 826 O O . MET A 1 109 ? -10.283 12.885 -4.499 1.00 98.75 109 MET A O 1
ATOM 830 N N . GLY A 1 110 ? -10.306 11.832 -6.480 1.00 98.88 110 GLY A N 1
ATOM 831 C CA . GLY A 1 110 ? -11.701 11.404 -6.385 1.00 98.88 110 GLY A CA 1
ATOM 832 C C . GLY A 1 110 ? -11.962 10.477 -5.194 1.00 98.88 110 GLY A C 1
ATOM 833 O O . GLY A 1 110 ? -12.959 10.638 -4.492 1.00 98.88 110 GLY A O 1
ATOM 834 N N . VAL A 1 111 ? -11.043 9.548 -4.902 1.00 98.88 111 VAL A N 1
ATOM 835 C CA . VAL A 1 111 ? -11.095 8.702 -3.697 1.00 98.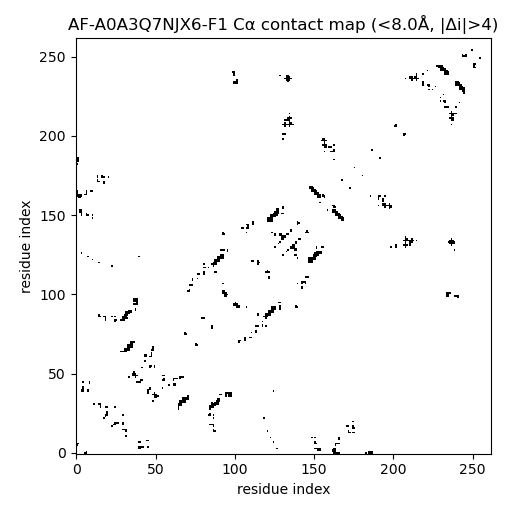88 111 VAL A CA 1
ATOM 836 C C . VAL A 1 111 ? -11.119 9.566 -2.441 1.00 98.88 111 VAL A C 1
ATOM 838 O O . VAL A 1 111 ? -11.967 9.361 -1.571 1.00 98.88 111 VAL A O 1
ATOM 841 N N . ARG A 1 112 ? -10.224 10.554 -2.346 1.00 98.81 112 ARG A N 1
ATOM 842 C CA . ARG A 1 112 ? -10.163 11.467 -1.203 1.00 98.81 112 ARG A CA 1
ATOM 843 C C . ARG A 1 112 ? -11.473 12.219 -1.012 1.00 98.81 112 ARG A C 1
ATOM 845 O O . ARG A 1 112 ? -11.987 12.234 0.107 1.00 98.81 112 ARG A O 1
ATOM 852 N N . GLU A 1 113 ? -12.008 12.810 -2.076 1.00 98.88 113 GLU A N 1
ATOM 853 C CA . GLU A 1 113 ? -13.264 13.564 -2.045 1.00 98.88 113 GLU A CA 1
ATOM 854 C C . GLU A 1 113 ? -14.446 12.695 -1.602 1.00 98.88 113 GLU A C 1
ATOM 856 O O . GLU A 1 113 ? -15.218 13.097 -0.725 1.00 98.88 113 GLU A O 1
ATOM 861 N N . LEU A 1 114 ? -14.570 11.489 -2.163 1.00 98.88 114 LEU A N 1
ATOM 862 C CA . LEU A 1 114 ? -15.634 10.545 -1.820 1.00 98.88 114 LEU A CA 1
ATOM 863 C C . LEU A 1 114 ? -15.517 10.065 -0.370 1.00 98.88 114 LEU A C 1
ATOM 865 O O . LEU A 1 114 ? -16.498 10.109 0.374 1.00 98.88 114 LEU A O 1
ATOM 869 N N . CYS A 1 115 ? -14.321 9.672 0.069 1.00 98.88 115 CYS A N 1
ATOM 870 C CA . CYS A 1 115 ? -14.077 9.260 1.448 1.00 98.88 115 CYS A CA 1
ATOM 871 C C . CYS A 1 115 ? -14.437 10.377 2.440 1.00 98.88 115 CYS A C 1
ATOM 873 O O . CYS A 1 115 ? -15.154 10.135 3.411 1.00 98.88 115 CYS A O 1
ATOM 875 N N . THR A 1 116 ? -14.037 11.621 2.161 1.00 98.75 116 THR A N 1
ATOM 876 C CA . THR A 1 116 ? -14.399 12.777 2.994 1.00 98.75 116 THR A CA 1
ATOM 877 C C . THR A 1 116 ? -15.911 13.008 3.025 1.00 98.75 116 THR A C 1
ATOM 879 O O . THR A 1 116 ? -16.482 13.131 4.107 1.00 98.75 116 THR A O 1
ATOM 882 N N . ARG A 1 117 ? -16.583 13.011 1.864 1.00 98.69 117 ARG A N 1
ATOM 883 C CA . ARG A 1 117 ? -18.038 13.224 1.762 1.00 98.69 117 ARG A CA 1
ATOM 884 C C . ARG A 1 117 ? -18.842 12.195 2.562 1.00 98.69 117 ARG A C 1
ATOM 886 O O . ARG A 1 117 ? -19.858 12.544 3.153 1.00 98.69 117 ARG A O 1
ATOM 893 N N . HIS A 1 118 ? -18.384 10.946 2.586 1.00 98.69 118 HIS A N 1
ATOM 894 C CA . HIS A 1 118 ? -19.072 9.831 3.242 1.00 98.69 118 HIS A CA 1
ATOM 895 C C . HIS A 1 118 ? -18.578 9.543 4.670 1.00 98.69 118 HIS A C 1
ATOM 897 O O . HIS A 1 118 ? -19.017 8.567 5.291 1.00 98.69 118 HIS A O 1
ATOM 903 N N . GLN A 1 119 ? -17.675 10.378 5.202 1.00 98.56 119 GLN A N 1
ATOM 904 C CA . GLN A 1 119 ? -17.013 10.164 6.489 1.00 98.56 119 GLN A CA 1
ATOM 905 C C . GLN A 1 119 ? -16.418 8.745 6.566 1.00 98.56 119 GLN A C 1
ATOM 907 O O . GLN A 1 119 ? -16.753 7.945 7.437 1.00 98.56 119 GLN A O 1
ATOM 912 N N . VAL A 1 120 ? -15.608 8.383 5.580 1.00 98.94 120 VAL A N 1
ATOM 913 C CA . VAL A 1 120 ? -14.935 7.088 5.435 1.00 98.94 120 VAL A CA 1
ATOM 914 C C . VAL A 1 120 ? -13.438 7.348 5.431 1.00 98.94 120 VAL A C 1
ATOM 916 O O . VAL A 1 120 ? -12.986 8.286 4.781 1.00 98.94 120 VAL A O 1
ATOM 919 N N . LEU A 1 121 ? -12.668 6.529 6.145 1.00 98.94 121 LEU A N 1
ATOM 920 C CA . LEU A 1 121 ? -11.218 6.687 6.167 1.00 98.94 121 LEU A CA 1
ATOM 921 C C . LEU A 1 121 ? -10.607 6.238 4.837 1.00 98.94 121 LEU A C 1
ATOM 923 O O . LEU A 1 121 ? -10.820 5.106 4.401 1.00 98.94 121 LEU A O 1
ATOM 927 N N . PHE A 1 122 ? -9.802 7.095 4.222 1.00 98.94 122 PHE A N 1
ATOM 928 C CA . PHE A 1 122 ? -8.916 6.720 3.129 1.00 98.94 122 PHE A CA 1
ATOM 929 C C . PHE A 1 122 ? -7.600 6.175 3.700 1.00 98.94 122 PHE A C 1
ATOM 931 O O . PHE A 1 122 ? -6.808 6.919 4.282 1.00 98.94 122 PHE A O 1
ATOM 938 N N . ILE A 1 123 ? -7.369 4.873 3.516 1.00 98.94 123 ILE A N 1
ATOM 939 C CA . ILE A 1 123 ? -6.125 4.187 3.867 1.00 98.94 123 ILE A CA 1
ATOM 940 C C . ILE A 1 123 ? -5.310 3.977 2.586 1.00 98.94 123 ILE A C 1
ATOM 942 O O . ILE A 1 123 ? -5.694 3.177 1.732 1.00 98.94 123 ILE A O 1
ATOM 946 N N . ALA A 1 124 ? -4.184 4.676 2.460 1.00 98.94 124 ALA A N 1
ATOM 947 C CA . ALA A 1 124 ? -3.243 4.472 1.365 1.00 98.94 124 ALA A CA 1
ATOM 948 C C . ALA A 1 124 ? -2.189 3.433 1.761 1.00 98.94 124 ALA A C 1
ATOM 950 O O . ALA A 1 124 ? -1.390 3.653 2.681 1.00 98.94 124 ALA A O 1
ATOM 951 N N . ASP A 1 125 ? -2.181 2.302 1.058 1.00 98.94 125 ASP A N 1
ATOM 952 C CA . ASP A 1 125 ? -1.104 1.325 1.173 1.00 98.94 125 ASP A CA 1
ATOM 953 C C . ASP A 1 125 ? 0.091 1.769 0.319 1.00 98.94 125 ASP A C 1
ATOM 955 O O . ASP A 1 125 ? 0.151 1.531 -0.885 1.00 98.94 125 ASP A O 1
ATOM 959 N N . GLU A 1 126 ? 1.042 2.443 0.963 1.00 98.88 126 GLU A N 1
ATOM 960 C CA . GLU A 1 126 ? 2.277 2.941 0.357 1.00 98.88 126 GLU A CA 1
ATOM 961 C C . GLU A 1 126 ? 3.463 2.000 0.635 1.00 98.88 126 GLU A C 1
ATOM 963 O O . GLU A 1 126 ? 4.621 2.374 0.437 1.00 98.88 126 GLU A O 1
ATOM 968 N N . ILE A 1 127 ? 3.211 0.754 1.068 1.00 98.88 127 ILE A N 1
ATOM 969 C CA . ILE A 1 127 ? 4.274 -0.199 1.415 1.00 98.88 127 ILE A CA 1
ATOM 970 C C . ILE A 1 127 ? 5.183 -0.462 0.212 1.00 98.88 127 ILE A C 1
ATOM 972 O O . ILE A 1 127 ? 6.391 -0.622 0.388 1.00 98.88 127 ILE A O 1
ATOM 976 N N . GLN A 1 128 ? 4.627 -0.541 -1.003 1.00 98.81 128 GLN A N 1
ATOM 977 C CA . GLN A 1 128 ? 5.418 -0.704 -2.228 1.00 98.81 128 GLN A CA 1
ATOM 978 C C . GLN A 1 128 ? 5.658 0.605 -2.983 1.00 98.81 128 GLN A C 1
ATOM 980 O O . GLN A 1 128 ? 6.714 0.744 -3.597 1.00 98.81 128 GLN A O 1
ATOM 985 N N . THR A 1 129 ? 4.695 1.527 -2.976 1.00 98.81 129 THR A N 1
ATOM 986 C CA . THR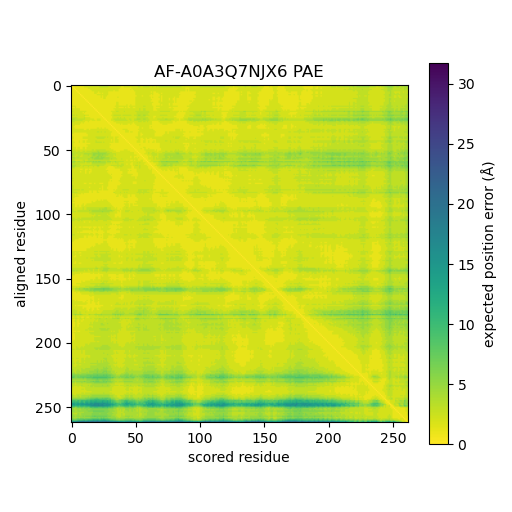 A 1 129 ? 4.697 2.720 -3.838 1.00 98.81 129 THR A CA 1
ATOM 987 C C . THR A 1 129 ? 5.347 3.945 -3.203 1.00 98.81 129 THR A C 1
ATOM 989 O O . THR A 1 129 ? 5.775 4.846 -3.933 1.00 98.81 129 THR A O 1
ATOM 992 N N . GLY A 1 130 ? 5.442 3.974 -1.874 1.00 98.62 130 GLY A N 1
ATOM 993 C CA . GLY A 1 130 ? 6.001 5.092 -1.133 1.00 98.62 130 GLY A CA 1
ATOM 994 C C . GLY A 1 130 ? 7.522 5.068 -1.095 1.00 98.62 130 GLY A C 1
ATOM 995 O O . GLY A 1 130 ? 8.185 4.252 -1.740 1.00 98.62 130 GLY A O 1
ATOM 996 N N . LEU A 1 131 ? 8.072 5.969 -0.286 1.00 98.69 131 LEU A N 1
ATOM 997 C CA . LEU A 1 131 ? 9.497 6.082 0.004 1.00 98.69 131 LEU A CA 1
ATOM 998 C C . LEU A 1 131 ? 10.329 6.256 -1.269 1.00 98.69 131 LEU A C 1
ATOM 1000 O O . LEU A 1 131 ? 11.157 5.413 -1.612 1.00 98.69 131 LEU A O 1
ATOM 1004 N N . ALA A 1 132 ? 10.063 7.348 -1.993 1.00 98.62 132 ALA A N 1
ATOM 1005 C CA . ALA A 1 132 ? 10.757 7.756 -3.220 1.00 98.62 132 ALA A CA 1
ATOM 1006 C C . ALA A 1 132 ? 10.532 6.859 -4.453 1.00 98.62 132 ALA A C 1
ATOM 1008 O O . ALA A 1 132 ? 10.832 7.279 -5.574 1.00 98.62 132 ALA A O 1
ATOM 1009 N N . ARG A 1 133 ? 9.960 5.655 -4.301 1.00 98.81 133 ARG A N 1
ATOM 1010 C CA . ARG A 1 133 ? 9.827 4.653 -5.376 1.00 98.81 133 ARG A CA 1
ATOM 1011 C C . ARG A 1 133 ? 9.227 5.221 -6.662 1.00 98.81 133 ARG A C 1
ATOM 1013 O O . ARG A 1 133 ? 9.724 4.936 -7.753 1.00 98.81 133 ARG A O 1
ATOM 1020 N N . THR A 1 134 ? 8.161 6.003 -6.543 1.00 98.81 134 THR A N 1
ATOM 1021 C CA . THR A 1 134 ? 7.393 6.514 -7.686 1.00 98.81 134 THR A CA 1
ATOM 1022 C C . THR A 1 134 ? 7.844 7.892 -8.164 1.00 98.81 134 THR A C 1
ATOM 1024 O O . THR A 1 134 ? 7.176 8.477 -9.012 1.00 98.81 134 THR A O 1
ATOM 1027 N N . GLY A 1 135 ? 8.971 8.413 -7.670 1.00 98.62 135 GLY A N 1
ATOM 1028 C CA . GLY A 1 135 ? 9.460 9.749 -8.021 1.00 98.62 135 GLY A CA 1
ATOM 1029 C C . GLY A 1 135 ? 8.979 10.868 -7.087 1.00 98.62 135 GLY A C 1
ATOM 1030 O O . GLY A 1 135 ? 9.185 12.048 -7.361 1.00 98.62 135 GLY A O 1
ATOM 1031 N N . ARG A 1 136 ? 8.295 10.504 -5.999 1.00 98.62 136 ARG A N 1
ATOM 1032 C CA . ARG A 1 136 ? 7.814 11.367 -4.910 1.00 98.62 136 ARG A CA 1
ATOM 1033 C C . ARG A 1 136 ? 8.001 10.636 -3.584 1.00 98.62 136 ARG A C 1
ATOM 1035 O O . ARG A 1 136 ? 8.188 9.419 -3.597 1.00 98.62 136 ARG A O 1
ATOM 1042 N N . TRP A 1 137 ? 7.938 11.352 -2.462 1.00 98.19 137 TRP A N 1
ATOM 1043 C CA . TRP A 1 137 ? 8.027 10.740 -1.133 1.00 98.19 137 TRP A CA 1
ATOM 1044 C C . TRP A 1 137 ? 6.936 9.695 -0.930 1.00 98.19 137 TRP A C 1
ATOM 1046 O O . TRP A 1 137 ? 7.253 8.557 -0.590 1.00 98.19 137 TRP A O 1
ATOM 1056 N N . LEU A 1 138 ? 5.687 10.050 -1.215 1.00 98.81 138 LEU A N 1
ATOM 1057 C CA . LEU A 1 138 ? 4.560 9.131 -1.290 1.00 98.81 138 LEU A CA 1
ATOM 1058 C C . LEU A 1 138 ? 3.957 9.181 -2.698 1.00 98.81 138 LEU A C 1
ATOM 1060 O O . LEU A 1 138 ? 3.980 10.215 -3.366 1.00 98.81 138 LEU A O 1
ATOM 1064 N N . ALA A 1 139 ? 3.416 8.069 -3.189 1.00 98.81 139 ALA A N 1
ATOM 1065 C CA . ALA A 1 139 ? 2.780 8.044 -4.500 1.00 98.81 139 ALA A CA 1
ATOM 1066 C C . ALA A 1 139 ? 1.506 8.904 -4.557 1.00 98.81 139 ALA A C 1
ATOM 1068 O O . ALA A 1 139 ? 1.222 9.486 -5.605 1.00 98.81 139 ALA A O 1
ATOM 1069 N N . VAL A 1 140 ? 0.782 9.050 -3.444 1.00 98.75 140 VAL A N 1
ATOM 1070 C CA . VAL A 1 140 ? -0.366 9.972 -3.330 1.00 98.75 140 VAL A CA 1
ATOM 1071 C C . VAL A 1 140 ? 0.009 11.443 -3.570 1.00 98.75 140 VAL A C 1
ATOM 1073 O O . VAL A 1 140 ? -0.840 12.224 -4.007 1.00 98.75 140 VAL A O 1
ATOM 1076 N N . ASP A 1 141 ? 1.283 11.818 -3.391 1.00 98.62 141 ASP A N 1
ATOM 1077 C CA . ASP A 1 141 ? 1.765 13.186 -3.631 1.00 98.62 141 ASP A CA 1
ATOM 1078 C C . ASP A 1 141 ? 1.719 13.569 -5.118 1.00 98.62 141 ASP A C 1
ATOM 1080 O O . ASP A 1 141 ? 1.699 14.754 -5.448 1.00 98.62 141 ASP A O 1
ATOM 1084 N N . HIS A 1 142 ? 1.661 12.593 -6.038 1.00 98.50 142 HIS A N 1
ATOM 1085 C CA . HIS A 1 142 ? 1.466 12.870 -7.470 1.00 98.50 142 HIS A CA 1
ATOM 1086 C C . HIS A 1 142 ? 0.144 13.587 -7.757 1.00 98.50 142 HIS A C 1
ATOM 1088 O O . HIS A 1 142 ? 0.057 14.302 -8.752 1.00 98.50 142 HIS A O 1
ATOM 1094 N N . GLU A 1 143 ? -0.862 13.409 -6.899 1.00 98.12 143 GLU A N 1
ATOM 1095 C CA . GLU A 1 143 ? -2.160 14.085 -7.000 1.00 98.12 143 GLU A CA 1
ATOM 1096 C C . GLU A 1 143 ? -2.396 15.090 -5.860 1.00 98.12 143 GLU A C 1
ATOM 1098 O O . GLU A 1 143 ? -3.486 15.644 -5.746 1.00 98.12 143 GLU A O 1
ATOM 1103 N N . GLY A 1 144 ? -1.386 15.351 -5.018 1.00 97.69 144 GLY A N 1
ATOM 1104 C CA . GLY A 1 144 ? -1.494 16.287 -3.894 1.00 97.69 144 GLY A CA 1
ATOM 1105 C C . GLY A 1 144 ? -2.503 15.854 -2.824 1.00 97.69 144 GLY A C 1
ATOM 1106 O O . GLY A 1 144 ? -3.122 16.700 -2.177 1.00 97.69 144 GLY A O 1
ATOM 1107 N N . VAL A 1 145 ? -2.704 14.545 -2.653 1.00 97.31 145 VAL A N 1
ATOM 1108 C CA . VAL A 1 145 ? -3.726 13.985 -1.763 1.00 97.31 145 VAL A CA 1
ATOM 1109 C C . VAL A 1 145 ? -3.125 13.564 -0.426 1.00 97.31 145 VAL A C 1
ATOM 1111 O O . VAL A 1 145 ? -2.129 12.850 -0.388 1.00 97.31 145 VAL A O 1
ATOM 1114 N N . ARG A 1 146 ? -3.793 13.922 0.680 1.00 98.31 146 ARG A N 1
ATOM 1115 C CA . ARG A 1 146 ? -3.481 13.433 2.033 1.00 98.31 146 ARG A CA 1
ATOM 1116 C C . ARG A 1 146 ? -4.462 12.325 2.469 1.00 98.31 146 ARG A C 1
ATOM 1118 O O . ARG A 1 146 ? -5.645 12.619 2.688 1.00 98.31 146 ARG A O 1
ATOM 1125 N N . PRO A 1 147 ? -4.011 11.066 2.613 1.00 98.75 147 PRO A N 1
ATOM 1126 C CA . PRO A 1 147 ? -4.802 9.981 3.199 1.00 98.75 147 PRO A CA 1
ATOM 1127 C C . PRO A 1 147 ? -5.051 10.195 4.698 1.00 98.75 147 PRO A C 1
ATOM 1129 O O . PRO A 1 147 ? -4.305 10.919 5.355 1.00 98.75 147 PRO A O 1
ATOM 1132 N N . ASP A 1 148 ? -6.073 9.534 5.244 1.00 98.94 148 ASP A N 1
ATOM 1133 C CA . ASP A 1 148 ? -6.327 9.524 6.695 1.00 98.94 148 ASP A CA 1
ATOM 1134 C C . ASP A 1 148 ? -5.384 8.552 7.416 1.00 98.94 148 ASP A C 1
ATOM 1136 O O . ASP A 1 148 ? -5.015 8.761 8.573 1.00 98.94 148 ASP A O 1
ATOM 1140 N N . VAL A 1 149 ? -4.983 7.482 6.719 1.00 98.94 149 VAL A N 1
ATOM 1141 C CA . VAL A 1 149 ? -4.001 6.503 7.188 1.00 98.94 149 VAL A CA 1
ATOM 1142 C C . VAL A 1 149 ? -3.016 6.185 6.062 1.00 98.94 149 VAL A C 1
ATOM 1144 O O . VAL A 1 149 ? -3.430 5.908 4.938 1.00 98.94 149 VAL A O 1
ATOM 1147 N N . VAL A 1 150 ? -1.719 6.171 6.366 1.00 98.94 150 VAL A N 1
ATOM 1148 C CA . VAL A 1 150 ? -0.650 5.752 5.444 1.00 98.94 150 VAL A CA 1
ATOM 1149 C C . VAL A 1 150 ? 0.064 4.532 6.010 1.00 98.94 150 VAL A C 1
ATOM 1151 O O . VAL A 1 150 ? 0.438 4.514 7.187 1.00 98.94 150 VAL A O 1
ATOM 1154 N N . LEU A 1 151 ? 0.271 3.517 5.171 1.00 98.94 151 LEU A N 1
ATOM 1155 C CA . LEU A 1 151 ? 1.043 2.323 5.517 1.00 98.94 151 LEU A CA 1
ATOM 1156 C C . LEU A 1 151 ? 2.411 2.372 4.847 1.00 98.94 151 LEU A C 1
ATOM 1158 O O . LEU A 1 151 ? 2.494 2.563 3.640 1.00 98.94 151 LEU A O 1
ATOM 1162 N N . LEU A 1 152 ? 3.476 2.153 5.617 1.00 98.88 152 LEU A N 1
ATOM 1163 C CA . LEU A 1 152 ? 4.850 2.091 5.111 1.00 98.88 152 LEU A CA 1
ATOM 1164 C C . LEU A 1 152 ? 5.517 0.780 5.530 1.00 98.88 152 LEU A C 1
ATOM 1166 O O . LEU A 1 152 ? 5.223 0.214 6.583 1.00 98.88 152 LEU A O 1
ATOM 1170 N N . GLY A 1 153 ? 6.454 0.301 4.721 1.00 98.56 153 GLY A N 1
ATOM 1171 C CA . GLY A 1 153 ? 7.228 -0.915 4.969 1.00 98.56 153 GLY A CA 1
ATOM 1172 C C . GLY A 1 153 ? 8.323 -1.061 3.919 1.00 98.56 153 GLY A C 1
ATOM 1173 O O . GLY A 1 153 ? 8.759 -0.055 3.369 1.00 98.56 153 GLY A O 1
ATOM 1174 N N . LYS A 1 154 ? 8.755 -2.294 3.616 1.00 98.25 154 LYS A N 1
ATOM 1175 C CA . LYS A 1 154 ? 9.741 -2.616 2.558 1.00 98.25 154 LYS A CA 1
ATOM 1176 C C . LYS A 1 154 ? 10.969 -1.683 2.586 1.00 98.25 154 LYS A C 1
ATOM 1178 O O . LYS A 1 154 ? 11.875 -1.899 3.383 1.00 98.25 154 LYS A O 1
ATOM 1183 N N . ALA A 1 155 ? 10.982 -0.651 1.739 1.00 97.81 155 ALA A N 1
ATOM 1184 C CA . ALA A 1 155 ? 12.053 0.341 1.641 1.00 97.81 155 ALA A CA 1
ATOM 1185 C C . ALA A 1 155 ? 12.267 1.158 2.929 1.00 97.81 155 ALA A C 1
ATOM 1187 O O . ALA A 1 155 ? 13.323 1.763 3.074 1.00 97.81 155 ALA A O 1
ATOM 1188 N N . LEU A 1 156 ? 11.329 1.120 3.886 1.00 98.56 156 LEU A N 1
ATOM 1189 C CA . LEU A 1 156 ? 11.416 1.826 5.171 1.00 98.56 156 LEU A CA 1
ATOM 1190 C C . LEU A 1 156 ? 12.694 1.504 5.948 1.00 98.56 156 LEU A C 1
ATOM 1192 O O . LEU A 1 156 ? 13.128 2.308 6.755 1.00 98.56 156 LEU A O 1
ATOM 1196 N N . SER A 1 157 ? 13.293 0.341 5.714 1.00 97.50 157 SER A N 1
ATOM 1197 C CA . SER A 1 157 ? 14.544 -0.091 6.339 1.00 97.50 157 SER A CA 1
ATOM 1198 C C . SER A 1 157 ? 15.698 -0.254 5.349 1.00 97.50 157 SER A C 1
ATOM 1200 O O . SER A 1 157 ? 16.683 -0.924 5.664 1.00 97.50 157 SER A O 1
ATOM 1202 N N . GLY A 1 158 ? 15.549 0.241 4.116 1.00 95.75 158 GLY A N 1
ATOM 1203 C CA . GLY A 1 158 ? 16.514 0.008 3.038 1.00 95.75 158 GLY A CA 1
ATOM 1204 C C . GLY A 1 158 ? 16.696 -1.475 2.679 1.00 95.75 158 GLY A C 1
ATOM 1205 O O . GLY A 1 158 ? 17.683 -1.836 2.049 1.00 95.75 158 GLY A O 1
ATOM 1206 N N . GLY A 1 159 ? 15.777 -2.354 3.103 1.00 92.69 159 GLY A N 1
ATOM 1207 C CA . GLY A 1 159 ? 15.864 -3.805 2.907 1.00 92.69 159 GLY A CA 1
ATOM 1208 C C . GLY A 1 159 ? 16.701 -4.557 3.949 1.00 92.69 159 GLY A C 1
ATOM 1209 O O . GLY A 1 159 ? 16.809 -5.777 3.855 1.00 92.69 159 GLY A O 1
ATOM 1210 N N . LEU A 1 160 ? 17.259 -3.874 4.956 1.00 96.50 160 LEU A N 1
ATOM 1211 C CA . LEU A 1 160 ? 18.121 -4.501 5.965 1.00 96.50 160 LEU A CA 1
ATOM 1212 C C . LEU A 1 160 ? 17.332 -5.217 7.073 1.00 96.50 160 LEU A C 1
ATOM 1214 O O . LEU A 1 160 ? 17.769 -6.251 7.577 1.00 96.50 160 LEU A O 1
ATOM 1218 N N . TYR A 1 161 ? 16.193 -4.657 7.491 1.00 96.50 161 TYR A N 1
ATOM 1219 C CA . TYR A 1 161 ? 15.466 -5.113 8.683 1.00 96.50 161 TYR A CA 1
ATOM 1220 C C . TYR A 1 161 ? 13.941 -5.090 8.474 1.00 96.50 161 TYR A C 1
ATOM 1222 O O . TYR A 1 161 ? 13.434 -4.163 7.848 1.00 96.50 161 TYR A O 1
ATOM 1230 N N . PRO A 1 162 ? 13.157 -6.051 8.990 1.00 97.81 162 PRO A N 1
ATOM 1231 C CA . PRO A 1 162 ? 11.700 -5.988 8.893 1.00 97.81 162 PRO A CA 1
ATOM 1232 C C . PRO A 1 162 ? 11.147 -4.866 9.782 1.00 97.81 162 PRO A C 1
ATOM 1234 O O . PRO A 1 162 ? 11.116 -4.977 11.009 1.00 97.81 162 PRO A O 1
ATOM 1237 N N . VAL A 1 163 ? 10.710 -3.776 9.152 1.00 98.19 163 VAL A N 1
ATOM 1238 C CA . VAL A 1 163 ? 10.034 -2.652 9.806 1.00 98.19 163 VAL A CA 1
ATOM 1239 C C . VAL A 1 163 ? 8.850 -2.223 8.954 1.00 98.19 163 VAL A C 1
ATOM 1241 O O . VAL A 1 163 ? 8.939 -2.142 7.727 1.00 98.19 163 VAL A O 1
ATOM 1244 N N . SER A 1 164 ? 7.744 -1.909 9.617 1.00 98.75 164 SER A N 1
ATOM 1245 C CA . SER A 1 164 ? 6.593 -1.253 9.006 1.00 98.75 164 SER A CA 1
ATOM 1246 C C . SER A 1 164 ? 5.990 -0.208 9.937 1.00 98.75 164 SER A C 1
ATOM 1248 O O . SER A 1 164 ? 6.127 -0.284 11.164 1.00 98.75 164 SER A O 1
ATOM 1250 N N . ALA A 1 165 ? 5.294 0.765 9.365 1.00 98.81 165 ALA A N 1
ATOM 1251 C CA . ALA A 1 165 ? 4.662 1.855 10.089 1.00 98.81 165 ALA A CA 1
ATOM 1252 C C . ALA A 1 165 ? 3.218 2.053 9.622 1.00 98.81 165 ALA A C 1
ATOM 1254 O O . ALA A 1 165 ? 2.878 1.789 8.471 1.00 98.81 165 ALA A O 1
ATOM 1255 N N . VAL A 1 166 ? 2.387 2.526 10.548 1.00 98.88 166 VAL A N 1
ATOM 1256 C CA . VAL A 1 166 ? 1.028 3.002 10.291 1.00 98.88 166 VAL A CA 1
ATOM 1257 C C . VAL A 1 166 ? 0.974 4.421 10.827 1.00 98.88 166 VAL A C 1
ATOM 1259 O O . VAL A 1 166 ? 1.225 4.629 12.014 1.00 98.88 166 VAL A O 1
ATOM 1262 N N . LEU A 1 167 ? 0.701 5.385 9.956 1.00 98.81 167 LEU A N 1
ATOM 1263 C CA . LEU A 1 167 ? 0.651 6.804 10.290 1.00 98.81 167 LEU A CA 1
ATOM 1264 C C . LEU A 1 167 ? -0.788 7.286 10.129 1.00 98.81 167 LEU A C 1
ATOM 1266 O O . LEU A 1 167 ? -1.394 7.023 9.096 1.00 98.81 167 LEU A O 1
ATOM 1270 N N . CYS A 1 168 ? -1.337 7.954 11.141 1.00 98.75 168 CYS A N 1
ATOM 1271 C CA . CYS A 1 168 ? -2.658 8.585 11.100 1.00 98.75 168 CYS A CA 1
ATOM 1272 C C . CYS A 1 168 ? -2.786 9.627 12.218 1.00 98.75 168 CYS A C 1
ATOM 1274 O O . CYS A 1 168 ? -1.951 9.661 13.126 1.00 98.75 168 CYS A O 1
ATOM 1276 N N . ASP A 1 169 ? -3.826 10.456 12.144 1.00 98.62 169 ASP A N 1
ATOM 1277 C CA . ASP A 1 169 ? -4.105 11.498 13.134 1.00 98.62 169 ASP A CA 1
ATOM 1278 C C . ASP A 1 169 ? -4.621 10.918 14.466 1.00 98.62 169 ASP A C 1
ATOM 1280 O O . ASP A 1 169 ? -5.154 9.804 14.530 1.00 98.62 169 ASP A O 1
ATOM 1284 N N . ASP A 1 170 ? -4.491 11.696 15.544 1.00 98.56 170 ASP A N 1
ATOM 1285 C CA . ASP A 1 170 ? -4.818 11.283 16.917 1.00 98.56 170 ASP A CA 1
ATOM 1286 C C . ASP A 1 170 ? -6.253 10.767 17.081 1.00 98.56 170 ASP A C 1
ATOM 1288 O O . ASP A 1 170 ? -6.487 9.809 17.822 1.00 98.56 170 ASP A O 1
ATOM 1292 N N . GLU A 1 171 ? -7.218 11.359 16.369 1.00 98.12 171 GLU A N 1
ATOM 1293 C CA . GLU A 1 171 ? -8.624 10.941 16.428 1.00 98.12 171 GLU A CA 1
ATOM 1294 C C . GLU A 1 171 ? -8.842 9.495 15.950 1.00 98.12 171 GLU A C 1
ATOM 1296 O O . GLU A 1 171 ? -9.818 8.856 16.343 1.00 98.12 171 GLU A O 1
ATOM 1301 N N . ILE A 1 172 ? -7.921 8.969 15.133 1.00 98.75 172 ILE A N 1
ATOM 1302 C CA . ILE A 1 172 ? -7.900 7.589 14.644 1.00 98.75 172 ILE A CA 1
ATOM 1303 C C . ILE A 1 172 ? -6.967 6.761 15.531 1.00 98.75 172 ILE A C 1
ATOM 1305 O O . ILE A 1 172 ? -7.394 5.750 16.100 1.00 98.75 172 ILE A O 1
ATOM 1309 N N . MET A 1 173 ? -5.713 7.200 15.690 1.00 98.50 173 MET A N 1
ATOM 1310 C CA . MET A 1 173 ? -4.654 6.457 16.381 1.00 98.50 173 MET A CA 1
ATOM 1311 C C . MET A 1 173 ? -5.023 6.145 17.834 1.00 98.50 173 MET A C 1
ATOM 1313 O O . MET A 1 173 ? -4.904 5.005 18.290 1.00 98.50 173 MET A O 1
ATOM 1317 N N . LEU A 1 174 ? -5.539 7.138 18.564 1.00 98.00 174 LEU A N 1
ATOM 1318 C CA . LEU A 1 174 ? -5.817 7.022 19.995 1.00 98.00 174 LEU A CA 1
ATOM 1319 C C . LEU A 1 174 ? -7.115 6.260 20.298 1.00 98.00 174 LEU A C 1
ATOM 1321 O O . LEU A 1 174 ? -7.505 6.157 21.464 1.00 98.00 174 LEU A O 1
ATOM 1325 N N . THR A 1 175 ? -7.800 5.707 19.293 1.00 98.12 175 THR A N 1
ATOM 1326 C CA . THR A 1 175 ? -8.972 4.837 19.500 1.00 98.12 175 THR A CA 1
ATOM 1327 C C . THR A 1 175 ? -8.587 3.447 20.020 1.00 98.12 175 THR A C 1
ATOM 1329 O O . THR A 1 175 ? -9.396 2.795 20.694 1.00 98.12 175 THR A O 1
ATOM 1332 N N . ILE A 1 176 ? -7.346 3.015 19.763 1.00 96.50 176 ILE A N 1
ATOM 1333 C CA . ILE A 1 176 ? -6.718 1.841 20.377 1.00 96.50 176 ILE A CA 1
ATOM 1334 C C . ILE A 1 176 ? -6.023 2.289 21.668 1.00 96.50 176 ILE A C 1
ATOM 1336 O O . ILE A 1 176 ? -5.152 3.156 21.659 1.00 96.50 176 ILE A O 1
ATOM 1340 N N . LYS A 1 177 ? -6.421 1.706 22.798 1.00 96.56 177 LYS A N 1
ATOM 1341 C CA . LYS A 1 177 ? -5.916 2.045 24.136 1.00 96.56 177 LYS A CA 1
ATOM 1342 C C . LYS A 1 177 ? -4.787 1.099 24.575 1.00 96.56 177 LYS A C 1
ATOM 1344 O O . LYS A 1 177 ? -4.609 0.034 23.972 1.00 96.56 177 LYS A O 1
ATOM 1349 N N . PRO A 1 178 ? -4.017 1.453 25.627 1.00 96.69 178 PRO A N 1
ATOM 1350 C CA . PRO A 1 178 ? -2.988 0.571 26.172 1.00 96.69 178 PRO A CA 1
ATOM 1351 C C . PRO A 1 178 ? -3.520 -0.844 26.441 1.00 96.69 178 PRO A C 1
ATOM 1353 O O . PRO A 1 178 ? -4.545 -1.014 27.097 1.00 96.69 178 PRO A O 1
ATOM 1356 N N . GLY A 1 179 ? -2.825 -1.855 25.912 1.00 95.38 179 GLY A N 1
ATOM 1357 C CA . GLY A 1 179 ? -3.196 -3.270 26.036 1.00 95.38 179 GLY A CA 1
ATOM 1358 C C . GLY A 1 179 ? -4.131 -3.819 24.945 1.00 95.38 179 GLY A C 1
ATOM 1359 O O . GLY A 1 179 ? -4.310 -5.030 24.873 1.00 95.38 179 GLY A O 1
ATOM 1360 N N . GLU A 1 180 ? -4.696 -2.987 24.060 1.00 97.06 180 GLU A N 1
ATOM 1361 C CA . GLU A 1 180 ? -5.657 -3.433 23.027 1.00 97.06 180 GLU A CA 1
ATOM 1362 C C . GLU A 1 180 ? -4.999 -3.838 21.687 1.00 97.06 180 GLU A C 1
ATOM 1364 O O . GLU A 1 180 ? -5.609 -4.466 20.806 1.00 97.06 180 GLU A O 1
ATOM 1369 N N . HIS A 1 181 ? -3.728 -3.484 21.511 1.00 98.12 181 HIS A N 1
ATOM 1370 C CA . HIS A 1 181 ? -2.872 -3.921 20.416 1.00 98.12 181 HIS A CA 1
ATOM 1371 C C . HIS A 1 181 ? -1.411 -3.904 20.871 1.00 98.12 181 HIS A C 1
ATOM 1373 O O . HIS A 1 181 ? -1.048 -3.161 21.780 1.00 98.12 181 HIS A O 1
ATOM 1379 N N . GLY A 1 182 ? -0.571 -4.721 20.245 1.00 96.69 182 GLY A N 1
ATOM 1380 C CA . GLY A 1 182 ? 0.838 -4.813 20.590 1.00 96.69 182 GLY A CA 1
ATOM 1381 C C . GLY A 1 182 ? 1.593 -5.694 19.608 1.00 96.69 182 GLY A C 1
ATOM 1382 O O . GLY A 1 182 ? 0.993 -6.416 18.811 1.00 96.69 182 GLY A O 1
ATOM 1383 N N . SER A 1 183 ? 2.917 -5.615 19.676 1.00 97.94 183 SER A N 1
ATOM 1384 C CA . SER A 1 183 ? 3.846 -6.438 18.911 1.00 97.94 183 SER A CA 1
ATOM 1385 C C . SER A 1 183 ? 5.135 -6.574 19.710 1.00 97.94 183 SER A C 1
ATOM 1387 O O . SER A 1 183 ? 5.657 -5.570 20.185 1.00 97.94 183 SER A O 1
ATOM 1389 N N . THR A 1 184 ? 5.653 -7.794 19.855 1.00 98.19 184 THR A N 1
ATOM 1390 C CA . THR A 1 184 ? 6.889 -8.054 20.612 1.00 98.19 184 THR A CA 1
ATOM 1391 C C . THR A 1 184 ? 8.092 -7.326 20.018 1.00 98.19 184 THR A C 1
ATOM 1393 O O . THR A 1 184 ? 8.904 -6.773 20.752 1.00 98.19 184 THR A O 1
ATOM 1396 N N . TYR A 1 185 ? 8.201 -7.321 18.688 1.00 98.19 185 TYR A N 1
ATOM 1397 C CA . TYR A 1 185 ? 9.323 -6.715 17.966 1.00 98.19 185 TYR A CA 1
ATOM 1398 C C . TYR A 1 185 ? 8.990 -5.341 17.374 1.00 98.19 185 TYR A C 1
ATOM 1400 O O . TYR A 1 185 ? 9.897 -4.600 16.991 1.00 98.19 185 TYR A O 1
ATOM 1408 N N . GLY A 1 186 ? 7.708 -4.969 17.317 1.00 98.06 186 GLY A N 1
ATOM 1409 C CA . GLY A 1 186 ? 7.289 -3.692 16.754 1.00 98.06 186 GLY A CA 1
ATOM 1410 C C . GLY A 1 186 ? 7.850 -2.514 17.551 1.00 98.06 186 GLY A C 1
ATOM 1411 O O . GLY A 1 186 ? 7.646 -2.424 18.756 1.00 98.06 186 GLY A O 1
ATOM 1412 N N . GLY A 1 187 ? 8.540 -1.599 16.867 1.00 97.62 187 GLY A N 1
ATOM 1413 C CA . GLY A 1 187 ? 9.133 -0.416 17.501 1.00 97.62 187 GLY A CA 1
ATOM 1414 C C . GLY A 1 187 ? 10.402 -0.703 18.307 1.00 97.62 187 GLY A C 1
ATOM 1415 O O . GLY A 1 187 ? 10.812 0.129 19.114 1.00 97.62 187 GLY A O 1
ATOM 1416 N N . ASN A 1 188 ? 11.032 -1.868 18.114 1.00 98.44 188 ASN A N 1
ATOM 1417 C CA . ASN A 1 188 ? 12.302 -2.156 18.770 1.00 98.44 188 ASN A CA 1
ATOM 1418 C C . ASN A 1 188 ? 13.397 -1.143 18.347 1.00 98.44 188 ASN A C 1
ATOM 1420 O O . ASN A 1 188 ? 13.407 -0.699 17.193 1.00 98.44 188 ASN A O 1
ATOM 1424 N N . PRO A 1 189 ? 14.350 -0.795 19.236 1.00 98.38 189 PRO A N 1
ATOM 1425 C CA . PRO A 1 189 ? 15.336 0.254 18.963 1.00 98.38 189 PRO A CA 1
ATOM 1426 C C . PRO A 1 189 ? 16.203 0.008 17.724 1.00 98.38 189 PRO A C 1
ATOM 1428 O O . PRO A 1 189 ? 16.536 0.960 17.023 1.00 98.38 189 PRO A O 1
ATOM 1431 N N . LEU A 1 190 ? 16.553 -1.249 17.431 1.00 98.25 190 LEU A N 1
ATOM 1432 C CA . LEU A 1 190 ? 17.367 -1.588 16.262 1.00 98.25 190 LEU A CA 1
ATOM 1433 C C . LEU A 1 190 ? 16.606 -1.292 14.965 1.00 98.25 190 LEU A C 1
ATOM 1435 O O . LEU A 1 190 ? 17.121 -0.576 14.110 1.00 98.25 190 LEU A O 1
ATOM 1439 N N . GLY A 1 191 ? 15.366 -1.776 14.855 1.00 97.75 191 GLY A N 1
ATOM 1440 C CA . GLY A 1 191 ? 14.495 -1.499 13.714 1.00 97.75 191 GLY A CA 1
ATOM 1441 C C . GLY A 1 191 ? 14.280 0.001 13.509 1.00 97.75 191 GLY A C 1
ATOM 1442 O O . GLY A 1 191 ? 14.411 0.488 12.390 1.00 97.75 191 GLY A O 1
ATOM 1443 N N . CYS A 1 192 ? 14.047 0.756 14.587 1.00 98.50 192 CYS A N 1
ATOM 1444 C CA . CYS A 1 192 ? 13.888 2.210 14.512 1.00 98.50 192 CYS A CA 1
ATOM 1445 C C . CYS A 1 192 ? 15.154 2.921 14.007 1.00 98.50 192 CYS A C 1
ATOM 1447 O O . CYS A 1 192 ? 15.053 3.791 13.148 1.00 98.50 192 CYS A O 1
ATOM 1449 N N . ARG A 1 193 ? 16.349 2.560 14.497 1.00 98.44 193 ARG A N 1
ATOM 1450 C CA . ARG A 1 193 ? 17.605 3.182 14.034 1.00 98.44 193 ARG A CA 1
ATOM 1451 C C . ARG A 1 193 ? 17.917 2.851 12.577 1.00 98.44 193 ARG A C 1
ATOM 1453 O O . ARG A 1 193 ? 18.345 3.742 11.854 1.00 98.44 193 ARG A O 1
ATOM 1460 N N . VAL A 1 194 ? 17.669 1.612 12.147 1.00 98.38 194 VAL A N 1
ATOM 1461 C CA . VAL A 1 194 ? 17.813 1.215 10.737 1.00 98.38 194 VAL A CA 1
ATOM 1462 C C . VAL A 1 194 ? 16.848 2.000 9.851 1.00 98.38 194 VAL A C 1
ATOM 1464 O O . VAL A 1 194 ? 17.250 2.481 8.798 1.00 98.38 194 VAL A O 1
ATOM 1467 N N . ALA A 1 195 ? 15.594 2.158 10.281 1.00 98.56 195 ALA A N 1
ATOM 1468 C CA . ALA A 1 195 ? 14.608 2.903 9.510 1.00 98.56 195 ALA A CA 1
ATOM 1469 C C . ALA A 1 195 ? 14.962 4.391 9.382 1.00 98.56 195 ALA A C 1
ATOM 1471 O O . ALA A 1 195 ? 14.863 4.941 8.294 1.00 98.56 195 ALA A O 1
ATOM 1472 N N . ILE A 1 196 ? 15.432 5.025 10.463 1.00 98.62 196 ILE A N 1
ATOM 1473 C CA . ILE A 1 196 ? 15.904 6.418 10.423 1.00 98.62 196 ILE A CA 1
ATOM 1474 C C . ILE A 1 196 ? 17.040 6.571 9.407 1.00 98.62 196 ILE A C 1
ATOM 1476 O O . ILE A 1 196 ? 16.927 7.402 8.516 1.00 98.62 196 ILE A O 1
ATOM 1480 N N . ALA A 1 197 ? 18.069 5.720 9.478 1.00 98.69 197 ALA A N 1
ATOM 1481 C CA . ALA A 1 197 ? 19.193 5.782 8.544 1.00 98.69 197 ALA A CA 1
ATOM 1482 C C . ALA A 1 197 ? 18.756 5.573 7.082 1.00 98.69 197 ALA A C 1
ATOM 1484 O O . ALA A 1 197 ? 19.251 6.238 6.178 1.00 98.69 197 ALA A O 1
ATOM 1485 N N . ALA A 1 198 ? 17.805 4.667 6.833 1.00 98.62 198 ALA A N 1
ATOM 1486 C CA . ALA A 1 198 ? 17.263 4.464 5.493 1.00 98.62 198 ALA A CA 1
ATOM 1487 C C . ALA A 1 198 ? 16.497 5.695 4.978 1.00 98.62 198 ALA A C 1
ATOM 1489 O O . ALA A 1 198 ? 16.625 6.032 3.805 1.00 98.62 198 ALA A O 1
ATOM 1490 N N . LEU A 1 199 ? 15.721 6.367 5.835 1.00 98.62 199 LEU A N 1
ATOM 1491 C CA . LEU A 1 199 ? 15.004 7.596 5.48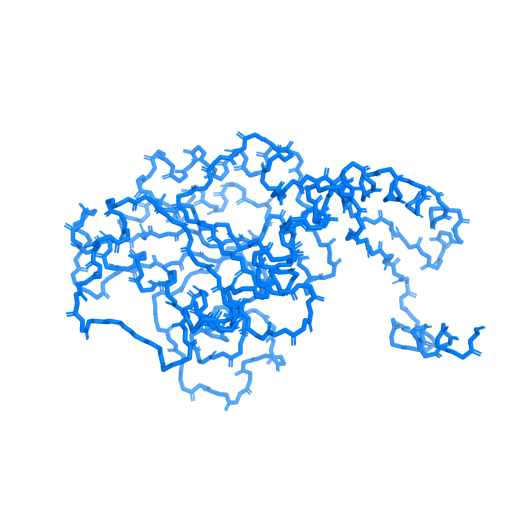1 1.00 98.62 199 LEU A CA 1
ATOM 1492 C C . LEU A 1 199 ? 15.959 8.771 5.228 1.00 98.62 199 LEU A C 1
ATOM 1494 O O . LEU A 1 199 ? 15.744 9.502 4.266 1.00 98.62 199 LEU A O 1
ATOM 1498 N N . GLU A 1 200 ? 17.019 8.911 6.032 1.00 98.75 200 GLU A N 1
ATOM 1499 C CA . GLU A 1 200 ? 18.083 9.910 5.830 1.00 98.75 200 GLU A CA 1
ATOM 1500 C C . GLU A 1 200 ? 18.710 9.756 4.435 1.00 98.75 200 GLU A C 1
ATOM 1502 O O . GLU A 1 200 ? 18.818 10.732 3.702 1.00 98.75 200 GLU A O 1
ATOM 1507 N N . VAL A 1 201 ? 18.999 8.524 3.996 1.00 98.62 201 VAL A N 1
ATOM 1508 C CA . VAL A 1 201 ? 19.516 8.259 2.639 1.00 98.62 201 VAL A CA 1
ATOM 1509 C C . VAL A 1 201 ? 18.538 8.698 1.542 1.00 98.62 201 VAL A C 1
ATOM 1511 O O . VAL A 1 201 ? 18.966 9.264 0.537 1.00 98.62 201 VAL A O 1
ATOM 1514 N N . LEU A 1 202 ? 17.227 8.462 1.707 1.00 98.50 202 LEU A N 1
ATOM 1515 C CA . LEU A 1 202 ? 16.232 8.912 0.719 1.00 98.50 202 LEU A CA 1
ATOM 1516 C C . LEU A 1 202 ? 16.271 10.433 0.523 1.00 98.50 202 LEU A C 1
ATOM 1518 O O . LEU A 1 202 ? 16.133 10.900 -0.611 1.00 98.50 202 LEU A O 1
ATOM 1522 N N . GLU A 1 203 ? 16.444 11.174 1.619 1.00 98.38 203 GLU A N 1
ATOM 1523 C CA . GLU A 1 203 ? 16.492 12.635 1.646 1.00 98.38 203 GLU A CA 1
ATOM 1524 C C . GLU A 1 203 ? 17.833 13.174 1.131 1.00 98.38 203 GLU A C 1
ATOM 1526 O O . GLU A 1 203 ? 17.861 13.938 0.165 1.00 98.38 203 GLU A O 1
ATOM 1531 N N . GLU A 1 204 ? 18.948 12.744 1.723 1.00 98.62 204 GLU A N 1
ATOM 1532 C CA . GLU A 1 204 ? 20.294 13.247 1.423 1.00 98.62 204 GLU A CA 1
ATOM 1533 C C . GLU A 1 204 ? 20.704 12.985 -0.033 1.00 98.62 204 GLU A C 1
ATOM 1535 O O . GLU A 1 204 ? 21.312 13.843 -0.682 1.00 98.62 204 GLU A O 1
ATOM 1540 N N . GLU A 1 205 ? 20.332 11.826 -0.583 1.0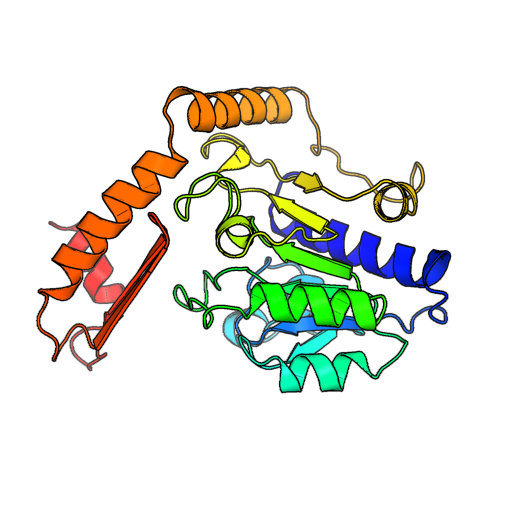0 98.62 205 GLU A N 1
ATOM 1541 C CA . GLU A 1 205 ? 20.651 11.456 -1.964 1.00 98.62 205 GLU A CA 1
ATOM 1542 C C . GLU A 1 205 ? 19.586 11.904 -2.984 1.00 98.62 205 GLU A C 1
ATOM 1544 O O . GLU A 1 205 ? 19.731 11.630 -4.178 1.00 98.62 205 GLU A O 1
ATOM 1549 N N . ASN A 1 206 ? 18.541 12.628 -2.555 1.00 98.44 206 ASN A N 1
ATOM 1550 C CA . ASN A 1 206 ? 17.446 13.107 -3.415 1.00 98.44 206 ASN A CA 1
ATOM 1551 C C . ASN A 1 206 ? 16.842 11.971 -4.265 1.00 98.44 206 ASN A C 1
ATOM 1553 O O . ASN A 1 206 ? 16.721 12.044 -5.499 1.00 98.44 206 ASN A O 1
ATOM 1557 N N . LEU A 1 207 ? 16.521 10.849 -3.609 1.00 98.69 207 LEU A N 1
ATOM 1558 C CA . LEU A 1 207 ? 16.153 9.622 -4.315 1.00 98.69 207 LEU A CA 1
ATOM 1559 C C . LEU A 1 207 ? 14.792 9.716 -5.009 1.00 98.69 207 LEU A C 1
ATOM 1561 O O . LEU A 1 207 ? 14.570 8.994 -5.983 1.00 98.69 207 LEU A O 1
ATOM 1565 N N . ALA A 1 208 ? 13.903 10.612 -4.574 1.00 98.69 208 ALA A N 1
ATOM 1566 C CA . ALA A 1 208 ? 12.633 10.852 -5.255 1.00 98.69 208 ALA A CA 1
ATOM 1567 C C . ALA A 1 208 ? 12.869 11.491 -6.636 1.00 98.69 208 ALA A C 1
ATOM 1569 O O . ALA A 1 208 ? 12.411 10.976 -7.656 1.00 98.69 208 ALA A O 1
ATOM 1570 N N . GLU A 1 209 ? 13.660 12.557 -6.702 1.00 98.75 209 GLU A N 1
ATOM 1571 C CA . GLU A 1 209 ? 14.035 13.244 -7.937 1.00 98.75 209 GLU A CA 1
ATOM 1572 C C . GLU A 1 209 ? 14.801 12.307 -8.874 1.00 98.75 209 GLU A C 1
ATOM 1574 O O . GLU A 1 209 ? 14.544 12.262 -10.084 1.00 98.75 209 GLU A O 1
ATOM 1579 N N . ASN A 1 210 ? 15.716 11.510 -8.317 1.00 98.75 210 ASN A N 1
ATOM 1580 C CA . ASN A 1 210 ? 16.456 10.521 -9.087 1.00 98.75 210 ASN A CA 1
ATOM 1581 C C . ASN A 1 210 ? 15.533 9.429 -9.652 1.00 98.75 210 ASN A C 1
ATOM 1583 O O . ASN A 1 210 ? 15.642 9.089 -10.832 1.00 98.75 210 ASN A O 1
ATOM 1587 N N . ALA A 1 211 ? 14.595 8.903 -8.856 1.00 98.81 211 ALA A N 1
ATOM 1588 C CA . ALA A 1 211 ? 13.646 7.892 -9.313 1.00 98.81 211 ALA A CA 1
ATOM 1589 C C . ALA A 1 211 ? 12.734 8.418 -10.429 1.00 98.81 211 ALA A C 1
ATOM 1591 O O . ALA A 1 211 ? 12.476 7.696 -11.392 1.00 98.81 211 ALA A O 1
ATOM 1592 N N . GLU A 1 212 ? 12.291 9.675 -10.347 1.00 98.75 212 GLU A N 1
ATOM 1593 C CA . GLU A 1 212 ? 11.539 10.334 -11.419 1.00 98.75 212 GLU A CA 1
ATOM 1594 C C . GLU A 1 212 ? 12.372 10.408 -12.709 1.00 98.75 212 GLU A C 1
ATOM 1596 O O . GLU A 1 212 ? 11.949 9.932 -13.768 1.00 98.75 212 GLU A O 1
ATOM 1601 N N . LYS A 1 213 ? 13.600 10.935 -12.615 1.00 98.75 213 LYS A N 1
ATOM 1602 C CA . LYS A 1 213 ? 14.512 11.082 -13.758 1.00 98.75 213 LYS A CA 1
ATOM 1603 C C . LYS A 1 213 ? 14.836 9.736 -14.411 1.00 98.75 213 LYS A C 1
ATOM 1605 O O . LYS A 1 213 ? 14.696 9.591 -15.626 1.00 98.75 213 LYS A O 1
ATOM 1610 N N . MET A 1 214 ? 15.263 8.753 -13.620 1.00 98.81 214 MET A N 1
ATOM 1611 C CA . MET A 1 214 ? 15.640 7.425 -14.114 1.00 98.81 214 MET A CA 1
ATOM 1612 C C . MET A 1 214 ? 14.431 6.647 -14.628 1.00 98.81 214 MET A C 1
ATOM 1614 O O . MET A 1 214 ? 14.535 5.948 -15.633 1.00 98.81 214 MET A O 1
ATOM 1618 N N . GLY A 1 215 ? 13.270 6.813 -13.996 1.00 98.69 215 GLY A N 1
ATOM 1619 C CA . GLY A 1 215 ? 12.012 6.236 -14.449 1.00 98.69 215 GLY A CA 1
ATOM 1620 C C . GLY A 1 215 ? 11.624 6.666 -15.857 1.00 98.69 215 GLY A C 1
ATOM 1621 O O . GLY A 1 215 ? 11.249 5.830 -16.678 1.00 98.69 215 GLY A O 1
ATOM 1622 N N . ASN A 1 216 ? 11.756 7.961 -16.155 1.00 98.56 216 ASN A N 1
ATOM 1623 C CA . ASN A 1 216 ? 11.479 8.496 -17.488 1.00 98.56 216 ASN A CA 1
ATOM 1624 C C . ASN A 1 216 ? 12.445 7.939 -18.541 1.00 98.56 216 ASN A C 1
ATOM 1626 O O . ASN A 1 216 ? 12.004 7.539 -19.616 1.00 98.56 216 ASN A O 1
ATOM 1630 N N . ILE A 1 217 ? 13.739 7.837 -18.220 1.00 98.69 217 ILE A N 1
ATOM 1631 C CA . ILE A 1 217 ? 14.729 7.207 -19.108 1.00 98.69 217 ILE A CA 1
ATOM 1632 C C . ILE A 1 217 ? 14.355 5.743 -19.364 1.00 98.69 217 ILE A C 1
ATOM 1634 O O . ILE A 1 217 ? 14.227 5.335 -20.516 1.00 98.69 217 ILE A O 1
ATOM 1638 N N . LEU A 1 218 ? 14.123 4.968 -18.300 1.00 98.56 218 LEU A N 1
ATOM 1639 C CA . LEU A 1 218 ? 13.813 3.545 -18.396 1.00 98.5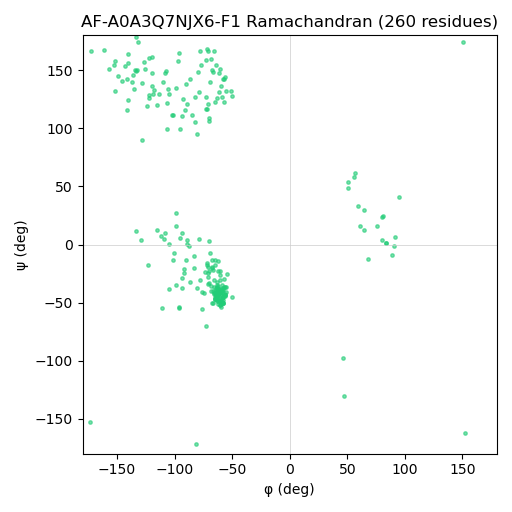6 218 LEU A CA 1
ATOM 1640 C C . LEU A 1 218 ? 12.566 3.294 -19.250 1.00 98.56 218 LEU A C 1
ATOM 1642 O O . LEU A 1 218 ? 12.614 2.487 -20.174 1.00 98.56 218 LEU A O 1
ATOM 1646 N N . ARG A 1 219 ? 11.458 3.998 -18.985 1.00 98.31 219 ARG A N 1
ATOM 1647 C CA . ARG A 1 219 ? 10.229 3.831 -19.776 1.00 98.31 219 ARG A CA 1
ATOM 1648 C C . ARG A 1 219 ? 10.434 4.214 -21.242 1.00 98.31 219 ARG A C 1
ATOM 1650 O O . ARG A 1 219 ? 9.957 3.487 -22.108 1.00 98.31 219 ARG A O 1
ATOM 1657 N N . ASN A 1 220 ? 11.168 5.292 -21.529 1.00 98.19 220 ASN A N 1
ATOM 1658 C CA . ASN A 1 220 ? 11.459 5.712 -22.903 1.00 98.19 220 ASN A CA 1
ATOM 1659 C C . ASN A 1 220 ? 12.264 4.669 -23.685 1.00 98.19 220 ASN A C 1
ATOM 1661 O O . ASN A 1 220 ? 11.992 4.458 -24.865 1.00 98.19 220 ASN A O 1
ATOM 1665 N N . GLU A 1 221 ? 13.223 3.996 -23.047 1.00 98.06 221 GLU A N 1
ATOM 1666 C CA . GLU A 1 221 ? 13.983 2.921 -23.691 1.00 98.06 221 GLU A CA 1
ATOM 1667 C C . GLU A 1 221 ? 13.156 1.638 -23.842 1.00 98.06 221 GLU A C 1
ATOM 1669 O O . GLU A 1 221 ? 13.165 1.025 -24.908 1.00 98.06 221 GLU A O 1
ATOM 1674 N N . LEU A 1 222 ? 12.372 1.261 -22.827 1.00 97.19 222 LEU A N 1
ATOM 1675 C CA . LEU A 1 222 ? 11.500 0.082 -22.893 1.00 97.19 222 LEU A CA 1
ATOM 1676 C C . LEU A 1 222 ? 10.416 0.211 -23.973 1.00 97.19 222 LEU A C 1
ATOM 1678 O O . LEU A 1 222 ? 10.059 -0.786 -24.594 1.00 97.19 222 LEU A O 1
ATOM 1682 N N . MET A 1 223 ? 9.920 1.422 -24.246 1.00 96.75 223 MET A N 1
ATOM 1683 C CA . MET A 1 223 ? 8.944 1.670 -25.319 1.00 96.75 223 MET A CA 1
ATOM 1684 C C . MET A 1 223 ? 9.509 1.455 -26.733 1.00 96.75 223 MET A C 1
ATOM 1686 O O . MET A 1 223 ? 8.735 1.379 -27.683 1.00 96.75 223 MET A O 1
ATOM 1690 N N . LYS A 1 224 ? 10.835 1.339 -26.895 1.00 97.50 224 LYS A N 1
ATOM 1691 C CA . LYS A 1 224 ? 11.472 1.010 -28.183 1.00 97.50 224 LYS A CA 1
ATOM 1692 C C . LYS A 1 224 ? 11.490 -0.493 -28.470 1.00 97.50 224 LYS A C 1
ATOM 1694 O O . LYS A 1 224 ? 11.874 -0.889 -29.570 1.00 97.50 224 LYS A O 1
ATOM 1699 N N . LEU A 1 225 ? 11.131 -1.328 -27.491 1.00 95.69 225 LEU A N 1
ATOM 1700 C CA . LEU A 1 225 ? 11.042 -2.773 -27.678 1.00 95.69 225 LEU A CA 1
ATOM 1701 C C . LEU A 1 225 ? 9.936 -3.123 -28.695 1.00 95.69 225 LEU A C 1
ATOM 1703 O O . LEU A 1 225 ? 8.992 -2.349 -28.861 1.00 95.69 225 LEU A O 1
ATOM 1707 N N . PRO A 1 226 ? 10.029 -4.279 -29.380 1.00 94.38 226 PRO A N 1
ATOM 1708 C CA . PRO A 1 226 ? 9.063 -4.660 -30.410 1.00 94.38 226 PRO A CA 1
ATOM 1709 C C . PRO A 1 226 ? 7.632 -4.697 -29.861 1.00 94.38 226 PRO A C 1
ATOM 1711 O O . PRO A 1 226 ? 7.357 -5.421 -28.903 1.00 94.38 226 PRO A O 1
ATOM 1714 N N . SER A 1 227 ? 6.722 -3.919 -30.454 1.00 93.94 227 SER A N 1
ATOM 1715 C CA . SER A 1 227 ? 5.352 -3.727 -29.948 1.00 93.94 227 SER A CA 1
ATOM 1716 C C . SER A 1 227 ? 4.437 -4.943 -30.132 1.00 93.94 227 SER A C 1
ATOM 1718 O O . SER A 1 227 ? 3.387 -5.055 -29.497 1.00 93.94 227 SER A O 1
ATOM 1720 N N . ASP A 1 228 ? 4.835 -5.886 -30.984 1.00 92.12 228 ASP A N 1
ATOM 1721 C CA . ASP A 1 228 ? 4.210 -7.197 -31.126 1.00 92.12 228 ASP A CA 1
ATOM 1722 C C . ASP A 1 228 ? 4.486 -8.105 -29.916 1.00 92.12 228 ASP A C 1
ATOM 1724 O O . ASP A 1 228 ? 3.631 -8.933 -29.574 1.00 92.12 228 ASP A O 1
ATOM 1728 N N . ILE A 1 229 ? 5.623 -7.893 -29.237 1.00 91.88 229 ILE A N 1
ATOM 1729 C CA . ILE A 1 229 ? 6.025 -8.591 -28.011 1.00 91.88 229 ILE A CA 1
ATOM 1730 C C . ILE A 1 229 ? 5.661 -7.777 -26.765 1.00 91.88 229 ILE A C 1
ATOM 1732 O O . ILE A 1 229 ? 4.981 -8.305 -25.892 1.00 91.88 229 ILE A O 1
ATOM 1736 N N . VAL A 1 230 ? 6.086 -6.515 -26.670 1.00 95.25 230 VAL A N 1
ATOM 1737 C CA . VAL A 1 230 ? 5.803 -5.605 -25.550 1.00 95.25 230 VAL A CA 1
ATOM 1738 C C . VAL A 1 230 ? 4.584 -4.756 -25.891 1.00 95.25 230 VAL A C 1
ATOM 1740 O O . VAL A 1 230 ? 4.672 -3.763 -26.606 1.00 95.25 230 VAL A O 1
ATOM 1743 N N . THR A 1 231 ? 3.424 -5.142 -25.371 1.00 94.88 231 THR A N 1
ATOM 1744 C CA . THR A 1 231 ? 2.141 -4.513 -25.707 1.00 94.88 231 THR A CA 1
ATOM 1745 C C . THR A 1 231 ? 1.859 -3.244 -24.909 1.00 94.88 231 THR A C 1
ATOM 1747 O O . THR A 1 231 ? 1.013 -2.452 -25.313 1.00 94.88 231 THR A O 1
ATOM 1750 N N . ALA A 1 232 ? 2.521 -3.050 -23.766 1.00 96.25 232 ALA A N 1
ATOM 1751 C CA . ALA A 1 232 ? 2.440 -1.815 -22.991 1.00 96.25 232 ALA A CA 1
ATOM 1752 C C . ALA A 1 232 ? 3.670 -1.635 -22.095 1.00 96.25 232 ALA A C 1
ATOM 1754 O O . ALA A 1 232 ? 4.243 -2.609 -21.610 1.00 96.25 232 ALA A O 1
ATOM 1755 N N . VAL A 1 233 ? 4.019 -0.382 -21.812 1.00 97.69 233 VAL A N 1
ATOM 1756 C CA . VAL A 1 233 ? 4.981 0.005 -20.773 1.00 97.69 233 VAL A CA 1
ATOM 1757 C C . VAL A 1 233 ? 4.253 0.943 -19.822 1.00 97.69 233 VAL A C 1
ATOM 1759 O O . VAL A 1 233 ? 3.655 1.921 -20.265 1.00 97.69 233 VAL A O 1
ATOM 1762 N N . ARG A 1 234 ? 4.265 0.647 -18.522 1.00 97.38 234 ARG A N 1
ATOM 1763 C CA . ARG A 1 234 ? 3.542 1.435 -17.511 1.00 97.38 234 ARG A CA 1
ATOM 1764 C C . ARG A 1 234 ? 4.324 1.540 -16.210 1.00 97.38 234 ARG A C 1
ATOM 1766 O O . ARG A 1 234 ? 5.138 0.672 -15.905 1.00 97.38 234 ARG A O 1
ATOM 1773 N N . GLY A 1 235 ? 4.085 2.607 -15.455 1.00 98.25 235 GLY A N 1
ATOM 1774 C CA . GLY A 1 235 ? 4.759 2.854 -14.183 1.00 98.25 235 GLY A CA 1
ATOM 1775 C C . GLY A 1 235 ? 4.921 4.333 -13.847 1.00 98.25 235 GLY A C 1
ATOM 1776 O O . GLY A 1 235 ? 4.634 5.205 -14.667 1.00 98.25 235 GLY A O 1
ATOM 1777 N N . LYS A 1 236 ? 5.423 4.604 -12.641 1.00 98.62 236 LYS A N 1
ATOM 1778 C CA . LYS A 1 236 ? 5.857 5.930 -12.165 1.00 98.62 236 LYS A CA 1
ATOM 1779 C C . LYS A 1 236 ? 7.184 5.777 -11.426 1.00 98.62 236 LYS A C 1
ATOM 1781 O O . LYS A 1 236 ? 7.420 4.749 -10.791 1.00 98.62 236 LYS A O 1
ATOM 1786 N N . GLY A 1 237 ? 8.066 6.774 -11.526 1.00 98.69 237 GLY A N 1
ATOM 1787 C CA . GLY A 1 237 ? 9.433 6.680 -11.004 1.00 98.69 237 GLY A CA 1
ATOM 1788 C C . GLY A 1 237 ? 10.121 5.373 -11.410 1.00 98.69 237 GLY A C 1
ATOM 1789 O O . GLY A 1 237 ? 10.050 4.970 -12.573 1.00 98.69 237 GLY A O 1
ATOM 1790 N N . LEU A 1 238 ? 10.710 4.671 -10.442 1.00 98.75 238 LEU A N 1
ATOM 1791 C CA . LEU A 1 238 ? 11.359 3.367 -10.613 1.00 98.75 238 LEU A CA 1
ATOM 1792 C C . LEU A 1 238 ? 10.467 2.180 -10.201 1.00 98.75 238 LEU A C 1
ATOM 1794 O O . LEU A 1 238 ? 10.976 1.123 -9.822 1.00 98.75 238 LEU A O 1
ATOM 1798 N N . LEU A 1 239 ? 9.143 2.335 -10.275 1.00 98.75 239 LEU A N 1
ATOM 1799 C CA . LEU A 1 239 ? 8.185 1.229 -10.297 1.00 98.75 239 LEU A CA 1
ATOM 1800 C C . LEU A 1 239 ? 7.629 1.110 -11.716 1.00 98.75 239 LEU A C 1
ATOM 1802 O O . LEU A 1 239 ? 6.765 1.893 -12.107 1.00 98.75 239 LEU A O 1
ATOM 1806 N N . ASN A 1 240 ? 8.156 0.170 -12.500 1.00 98.56 240 ASN A N 1
ATOM 1807 C CA . ASN A 1 240 ? 7.820 0.022 -13.916 1.00 98.56 240 ASN A CA 1
ATOM 1808 C C . ASN A 1 240 ? 7.541 -1.435 -14.270 1.00 98.56 240 ASN A C 1
ATOM 1810 O O . ASN A 1 240 ? 8.152 -2.343 -13.710 1.00 98.56 240 ASN A O 1
ATOM 1814 N N . ALA A 1 241 ? 6.662 -1.630 -15.245 1.00 98.00 241 ALA A N 1
ATOM 1815 C CA . ALA A 1 241 ? 6.377 -2.914 -15.856 1.00 98.00 241 ALA A CA 1
ATOM 1816 C C . ALA A 1 241 ? 6.328 -2.788 -17.378 1.00 98.00 241 ALA A C 1
ATOM 1818 O O . ALA A 1 241 ? 5.911 -1.765 -17.933 1.00 98.00 241 ALA A O 1
ATOM 1819 N N . ILE A 1 242 ? 6.700 -3.882 -18.035 1.00 96.75 242 ILE A N 1
ATOM 1820 C CA . ILE A 1 242 ? 6.337 -4.155 -19.419 1.00 96.75 242 ILE A CA 1
ATOM 1821 C C . ILE A 1 242 ? 5.258 -5.234 -19.416 1.00 96.75 242 ILE A C 1
ATOM 1823 O O . ILE A 1 242 ? 5.366 -6.231 -18.704 1.00 96.75 242 ILE A O 1
ATOM 1827 N N . VAL A 1 243 ? 4.207 -5.029 -20.198 1.00 95.56 243 VAL A N 1
ATOM 1828 C CA . VAL A 1 243 ? 3.208 -6.057 -20.481 1.00 95.56 243 VAL A CA 1
ATOM 1829 C C . VAL A 1 243 ? 3.646 -6.745 -21.755 1.00 95.56 243 VAL A C 1
ATOM 1831 O O . VAL A 1 243 ? 3.867 -6.074 -22.764 1.00 95.56 243 VAL A O 1
ATOM 1834 N N . ILE A 1 244 ? 3.783 -8.065 -21.705 1.00 94.62 244 ILE A N 1
ATOM 1835 C CA . ILE A 1 244 ? 4.177 -8.852 -22.866 1.00 94.62 244 ILE A CA 1
ATOM 1836 C C . ILE A 1 244 ? 3.004 -9.671 -23.392 1.00 94.62 244 ILE A C 1
ATOM 1838 O O . ILE A 1 244 ? 2.161 -10.145 -22.631 1.00 94.62 244 ILE A O 1
ATOM 1842 N N . ARG A 1 245 ? 2.972 -9.873 -24.707 1.00 93.06 245 ARG A N 1
ATOM 1843 C CA . ARG A 1 245 ? 2.105 -10.864 -25.331 1.00 93.06 245 ARG A CA 1
ATOM 1844 C C . ARG A 1 245 ? 2.623 -12.251 -24.980 1.00 93.06 245 ARG A C 1
ATOM 1846 O O . ARG A 1 245 ? 3.652 -12.673 -25.502 1.00 93.06 245 ARG A O 1
ATOM 1853 N N . GLU A 1 246 ? 1.895 -12.958 -24.129 1.00 91.56 246 GLU A N 1
ATOM 1854 C CA . GLU A 1 246 ? 2.224 -14.343 -23.811 1.00 91.56 246 GLU A CA 1
ATOM 1855 C C . GLU A 1 246 ? 1.966 -15.262 -25.007 1.00 91.56 246 GLU A C 1
ATOM 1857 O O . GLU A 1 246 ? 0.975 -15.140 -25.734 1.00 91.56 246 GLU A O 1
ATOM 1862 N N . THR A 1 247 ? 2.883 -16.203 -25.205 1.00 90.12 247 THR A N 1
ATOM 1863 C CA . THR A 1 247 ? 2.784 -17.259 -26.211 1.00 90.12 247 THR A CA 1
ATOM 1864 C C . THR A 1 247 ? 3.102 -18.602 -25.559 1.00 90.12 247 THR A C 1
ATOM 1866 O O . THR A 1 247 ? 3.530 -18.674 -24.409 1.00 90.12 247 THR A O 1
ATOM 1869 N N . LYS A 1 248 ? 2.941 -19.706 -26.297 1.00 86.94 248 LYS A N 1
ATOM 1870 C CA . LYS A 1 248 ? 3.395 -21.021 -25.807 1.00 86.94 248 LYS A CA 1
ATOM 1871 C C . LYS A 1 248 ? 4.911 -21.047 -25.552 1.00 86.94 248 LYS A C 1
ATOM 1873 O O . LYS A 1 248 ? 5.378 -21.751 -24.654 1.00 86.94 248 LYS A O 1
ATOM 1878 N N . ASP A 1 249 ? 5.665 -20.256 -26.311 1.00 84.88 249 ASP A N 1
ATOM 1879 C CA . ASP A 1 249 ? 7.125 -20.279 -26.306 1.00 84.88 249 ASP A CA 1
ATOM 1880 C C . ASP A 1 249 ? 7.721 -19.382 -25.215 1.00 84.88 249 ASP A C 1
ATOM 1882 O O . ASP A 1 249 ? 8.743 -19.743 -24.626 1.00 84.88 249 ASP A O 1
ATOM 1886 N N . TYR A 1 250 ? 7.068 -18.269 -24.866 1.00 84.62 250 TYR A N 1
ATOM 1887 C CA . TYR A 1 250 ? 7.528 -17.356 -23.818 1.00 84.62 250 TYR A CA 1
ATOM 1888 C C . TYR A 1 250 ? 6.380 -16.699 -23.034 1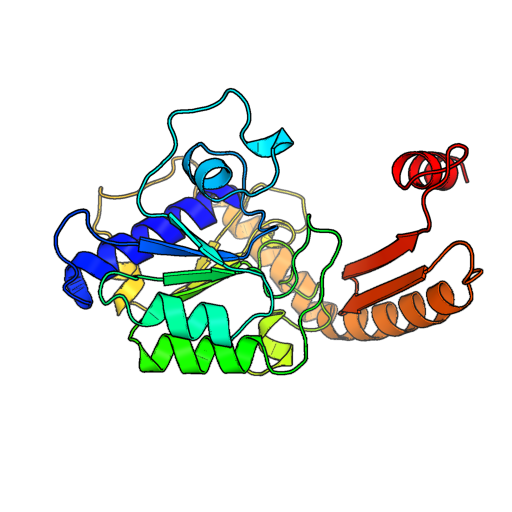.00 84.62 250 TYR A C 1
ATOM 1890 O O . TYR A 1 250 ? 5.361 -16.297 -23.593 1.00 84.62 250 TYR A O 1
ATOM 1898 N N . ASP A 1 251 ? 6.607 -16.573 -21.729 1.00 93.06 251 ASP A N 1
ATOM 1899 C CA . ASP A 1 251 ? 5.781 -15.902 -20.725 1.00 93.06 251 ASP A CA 1
ATOM 1900 C C . ASP A 1 251 ? 6.691 -15.016 -19.849 1.00 93.06 251 ASP A C 1
ATOM 1902 O O . ASP A 1 251 ? 7.915 -14.978 -20.049 1.00 93.06 251 ASP A O 1
ATOM 1906 N N . ALA A 1 252 ? 6.114 -14.290 -18.887 1.00 92.56 252 ALA A N 1
ATOM 1907 C CA . ALA A 1 252 ? 6.880 -13.372 -18.043 1.00 92.56 252 ALA A CA 1
ATOM 1908 C C . ALA A 1 252 ? 8.001 -14.092 -17.270 1.00 92.56 252 ALA A C 1
ATOM 1910 O O . ALA A 1 252 ? 9.128 -13.600 -17.201 1.00 92.56 252 ALA A O 1
ATOM 1911 N N . TRP A 1 253 ? 7.728 -15.296 -16.760 1.00 93.62 253 TRP A N 1
ATOM 1912 C CA . TRP A 1 253 ? 8.692 -16.101 -16.011 1.00 93.62 253 TRP A CA 1
ATOM 1913 C C . TRP A 1 253 ? 9.897 -16.507 -16.867 1.00 93.62 253 TRP A C 1
ATOM 1915 O O . TRP A 1 253 ? 11.046 -16.304 -16.472 1.00 93.62 253 TRP A O 1
ATOM 1925 N N . LYS A 1 254 ? 9.658 -17.025 -18.074 1.00 93.25 254 LYS A N 1
ATOM 1926 C CA . LYS A 1 254 ? 10.718 -17.407 -19.018 1.00 93.25 254 LYS A CA 1
ATOM 1927 C C . LYS A 1 254 ? 11.552 -16.206 -19.458 1.00 93.25 254 LYS A C 1
ATOM 1929 O O . LYS A 1 254 ? 12.763 -16.348 -19.625 1.00 93.25 254 LYS A O 1
ATOM 1934 N N . VAL A 1 255 ? 10.937 -15.033 -19.635 1.00 92.31 255 VAL A N 1
ATOM 1935 C CA . VAL A 1 255 ? 11.671 -13.790 -19.922 1.00 92.31 255 VAL A CA 1
ATOM 1936 C C . VAL A 1 255 ? 12.583 -13.424 -18.749 1.00 92.31 255 VAL A C 1
ATOM 1938 O O . VAL A 1 255 ? 13.765 -13.169 -18.971 1.00 92.31 255 VAL A O 1
ATOM 1941 N N . CYS A 1 256 ? 12.090 -13.483 -17.508 1.00 94.19 256 CYS A N 1
ATOM 1942 C CA . CYS A 1 256 ? 12.914 -13.255 -16.318 1.00 94.19 256 CYS A CA 1
ATOM 1943 C C . CYS A 1 256 ? 14.093 -14.236 -16.222 1.00 94.19 256 CYS A C 1
ATOM 1945 O O . CYS A 1 256 ? 15.208 -13.814 -15.923 1.00 94.19 256 CYS A O 1
ATOM 1947 N N . LEU A 1 257 ? 13.878 -15.523 -16.522 1.00 95.12 257 LEU A N 1
ATOM 1948 C CA . LEU A 1 257 ? 14.956 -16.518 -16.541 1.00 95.12 257 LEU A CA 1
ATOM 1949 C C . LEU A 1 257 ? 16.040 -16.170 -17.564 1.00 95.12 257 LEU A C 1
ATOM 1951 O O . LEU A 1 257 ? 17.220 -16.265 -17.247 1.00 95.12 257 LEU A O 1
ATOM 1955 N N . ARG A 1 258 ? 15.654 -15.712 -18.760 1.00 93.12 258 ARG A N 1
ATOM 1956 C CA . ARG A 1 258 ? 16.623 -15.264 -19.769 1.00 93.12 258 ARG A CA 1
ATOM 1957 C C . ARG A 1 258 ? 17.382 -14.020 -19.318 1.00 93.12 258 ARG A C 1
ATOM 1959 O O . ARG A 1 258 ? 18.586 -13.967 -19.517 1.00 93.12 258 ARG A O 1
ATOM 1966 N N . LEU A 1 259 ? 16.711 -13.040 -18.712 1.00 93.44 259 LEU A N 1
ATOM 1967 C CA . LEU A 1 259 ? 17.362 -11.818 -18.224 1.00 93.44 259 LEU A CA 1
ATOM 1968 C C . LEU A 1 259 ? 18.381 -12.091 -17.112 1.00 93.44 259 LEU A C 1
ATOM 1970 O O . LEU A 1 259 ? 19.396 -11.415 -17.069 1.00 93.44 259 LEU A O 1
ATOM 1974 N N . ARG A 1 260 ? 18.138 -13.078 -16.240 1.00 93.88 260 ARG A N 1
ATOM 1975 C CA . ARG A 1 260 ? 19.104 -13.504 -15.210 1.00 93.88 260 ARG A CA 1
ATOM 1976 C C . ARG A 1 260 ? 20.406 -14.039 -15.816 1.00 93.88 260 ARG A C 1
ATOM 1978 O O . ARG A 1 260 ? 21.461 -13.885 -15.213 1.00 93.88 260 ARG A O 1
ATOM 1985 N N . ASP A 1 261 ? 20.299 -14.721 -16.954 1.00 94.12 261 ASP A N 1
ATOM 1986 C CA . ASP A 1 261 ? 21.408 -15.438 -17.591 1.00 94.12 261 ASP A CA 1
ATOM 1987 C C . ASP A 1 261 ? 22.215 -14.563 -18.577 1.00 94.12 261 ASP A C 1
ATOM 1989 O O . ASP A 1 261 ? 23.164 -15.065 -19.181 1.00 94.12 261 ASP A O 1
ATOM 1993 N N . ASN A 1 262 ? 21.848 -13.284 -18.751 1.00 85.19 262 ASN A N 1
ATOM 1994 C CA . ASN A 1 262 ? 22.579 -12.286 -19.550 1.00 85.19 262 ASN A CA 1
ATOM 1995 C C . ASN A 1 262 ? 23.287 -11.270 -18.650 1.00 85.19 262 ASN A C 1
ATOM 1997 O O . ASN A 1 262 ? 24.368 -10.799 -19.065 1.00 85.19 262 ASN A O 1
#

Mean predicted aligned error: 2.76 Å

InterPro domains:
  IPR005814 Aminotransferase class-III [PF00202] (1-261)
  IPR005814 Aminotransferase class-III [cd00610] (1-262)
  IPR010164 Ornithine aminotransferase [TIGR01885] (1-262)
  IPR015421 Pyridoxal phosphate-dependent transferase, major domain [G3DSA:3.40.640.10] (1-205)
  IPR015422 Pyridoxal phosphate-dependent transferase, small domain [G3DSA:3.90.1150.10] (206-262)
  IPR015424 Pyridoxal phosphate-dependent transferase [SSF53383] (1-255)
  IPR049704 Aminotransferases class-III pyridoxal-phosphate attachment site [PS00600] (122-159)
  IPR050103 Class-III Pyridoxal-phosphate-dependent Aminotransferase [PTHR11986] (1-261)

Organism: Callorhinus ursinus (NCBI:txid34884)

Radius of gyration: 19.19 Å; Cα contacts (8 Å, |Δi|>4): 495; chains: 1; bounding box: 46×40×57 Å

Foldseek 3Di:
DQAQLVLVVVVVVLLLLLLCPPLVAPPPLAAEEEEALAARDQDLARLLQYPDCVRNPPPDDGDPRYHYDHPLDLVRVLVVLVPLRYRAYEYECFRASSFRHHHDPCSLVSVQVSCVVSVHFYEYEQQPPACLQQLDNGSSVVNPDDGQKYKYFCLLLPNPGRAIDIDHDCSRVVSQDPPNDDDPPHPPPVSVVSSVVSSVCCVVVVSSNVLQVVVVVVQVVVVPPDCQFFVDWDGGRNRIGTDGDDDPVDDPVVVVVVVVVD

pLDDT: mean 97.63, std 2.25, range [84.62, 98.94]

Sequence (262 aa):
MNTGVEAGETACKLARRWGYTVKGIPKYKAKIVFAAGNFWGRTLSAISSSTDPSSYDGFGPFMPGFEIIPYNDLPALERVLQDPNVAAFMVEPIQGEAGVVVPEPGYLMGVRELCTRHQVLFIADEIQTGLARTGRWLAVDHEGVRPDVVLLGKALSGGLYPVSAVLCDDEIMLTIKPGEHGSTYGGNPLGCRVAIAALEVLEEENLAENAEKMGNILRNELMKLPSDIVTAVRGKGLLNAIVIRETKDYDAWKVCLRLRDN

Solvent-accessible surface area (backbone atoms only — not comparable to full-atom values): 14089 Å² total; per-residue (Å²): 57,38,38,48,38,54,22,49,53,50,49,54,50,39,33,44,43,26,20,46,76,69,74,60,29,60,88,95,54,45,25,36,37,32,31,51,51,53,80,60,52,81,49,68,62,41,30,39,60,44,70,51,62,94,68,38,70,91,65,69,87,63,52,81,49,57,46,77,40,65,58,81,38,65,72,57,49,57,59,58,53,68,43,81,37,40,19,25,41,45,44,52,72,44,32,57,89,60,61,39,44,67,57,62,92,62,48,67,43,51,50,49,53,50,22,60,76,55,69,24,41,36,31,36,45,27,36,77,38,19,76,17,31,36,30,29,62,38,47,48,56,82,65,74,45,83,62,54,26,43,29,38,9,58,63,44,18,64,70,77,49,73,30,16,38,71,47,58,53,65,85,42,56,64,58,61,51,96,86,74,68,86,57,96,65,36,78,35,70,66,49,50,53,43,23,50,56,31,51,50,49,43,58,79,68,41,37,17,62,48,20,33,56,52,20,53,53,52,53,59,57,58,64,70,46,61,61,84,45,42,69,43,72,43,60,42,17,67,44,71,37,72,42,65,59,70,53,98,90,44,44,74,67,58,50,51,55,53,60,73,79,106

Secondary structure (DSSP, 8-state):
--SHHHHHHHHHHHHHHHIIIII-PPTT--EEEEETT----SSHHHHHT---HHHHTT-PSPPSSEEEE-TT-HHHHHHHTTSTTEEEEEE-SSBSTTT-BPPPTTHHHHHHHHHHHTT-EEEEE-TTTTTTTTSSSSGGGGGT---SEEEE-GGGGTTSS---EEEE-HHHHTTSPTTSS--SSTT-HHHHHHHHHHHHHHHHTTHHHHHHHHHHHHHHHHTTS-TTTEEEEEEETTEEEEEE---SS--HHHHHHHHHT-